Protein AF-D7CHG5-F1 (afdb_monomer)

Foldseek 3Di:
DDFPPADPLNLQVQLCVWPFFQFKWWFDCVLQVNDDPQDATEIEREGEDDTPQVSVQVSLCVQQVHGWDWQAACSQHDPQGIWTWHQGVNGTYTYTYHYVVLLVVLVVCQLQLHWDFADGPVALLGFISLLSLQRLCSIGTSTGPPCVSVVSNVVSVFGHPSVLCNLQVVLLVLLVVLVVVLVVCVVVVNPPSVVSSVLNNVVSVVSNVCSPVSHDDNGPPDDDDDDDPDPPDPDPDDDDDDDDDDPPDPPPVVVVVVPDPDDDDDDDDDDDDDDDDDDD

Nearest PDB structures (foldseek):
  2o1p-assembly1_A  TM=6.356E-01  e=1.575E-03  Saccharomyces cerevisiae
  1fa0-assembly2_B  TM=6.762E-01  e=1.986E-03  Saccharomyces cerevisiae
  1fa0-assembly1_A  TM=6.659E-01  e=3.157E-03  Saccharomyces cerevisiae
  2q66-assembly1_A  TM=6.568E-01  e=3.981E-03  Saccharomyces cerevisiae
  2hhp-assembly1_A  TM=6.547E-01  e=1.006E-02  Saccharomyces cerevisiae

Secondary structure (DSSP, 8-state):
----S--HHHHHHHHTTSTTEEEEEE-HHHHHT---TT--EEEEEEE-SS--HHHHHHHHHHHHTS----B-TTTT-TTT--EEEEEETTEEEEEEEEEHHHHHHHHHHHHTT---EEEETTEEEEEETTHHHHHHHH-EEEE-TTSHHHHHHHHTTSPPHHHHHHHHHHHHHHHHHHHHHHHHHHTTT-HHHHHHHHHHHHHHHHHHHHHHTT-----SSPPSPPSPSS---------------S--SSSSGGGTTTS---------------------

Radius of gyration: 24.25 Å; Cα contacts (8 Å, |Δi|>4): 383; chains: 1; bounding box: 89×36×70 Å

Sequence (280 aa):
MAIGIIGIEDMAARLVQVPGVVGVMLGGSRARGEHAPDSDWDLGVYYRGPLDVERVRGLAAEVVGGPVEVAGPGGWGPWVNGGAWLDVDGQAVDWILRDVDRVRTVWEDCRAGRYEVGTQIGHPLGFWSPCYVGEVSLGRVLADPGGELGELRREVERYPEPLREALTAGAVWEAGFLVANAAKSARRGDVLHVSLCLSRVVGLLVQALFAHHRRWCLNEKGPPPPPPLVPQREGRVGGGGGDAGHVCRVRRAGRVAAGGVGRWGGGVGGPGGRGGGAGG

InterPro domains:
  IPR002934 Polymerase, nucleotidyl transferase domain [PF01909] (19-52)
  IPR025117 Domain of unknown function DUF4037 [PF13228] (135-217)
  IPR043519 Nucleotidyltransferase superfamily [G3DSA:3.30.460.10] (7-70)
  IPR043519 Nucleotidyltransferase superfamily [SSF81301] (9-64)

Organism: Streptomyces bingchenggensis (strain BCW-1) (NCBI:txid749414)

pLDDT: mean 81.33, std 25.14, range [27.3, 98.75]

Solvent-accessible surface area (backbone atoms only — not comparable to full-atom values): 16438 Å² total; per-residue (Å²): 141,81,73,75,98,63,46,76,59,51,51,26,57,54,50,48,72,35,60,28,37,54,24,25,26,34,24,63,40,61,41,66,75,68,52,57,97,85,53,59,43,36,31,38,42,28,27,53,82,74,63,47,51,68,58,51,30,52,50,48,16,63,67,54,71,44,95,58,74,59,37,47,87,52,64,52,37,92,72,64,16,16,30,33,79,40,59,48,96,88,38,53,36,36,40,33,43,36,54,49,67,58,35,53,51,46,42,56,32,28,60,69,29,43,78,52,73,41,85,41,83,97,32,97,85,36,42,50,48,62,18,57,46,28,48,48,45,54,28,37,82,63,28,46,91,75,45,56,62,64,51,52,28,61,68,48,65,62,63,41,65,44,29,25,51,38,42,40,56,51,26,58,55,53,34,54,52,30,53,55,50,22,59,58,30,53,78,71,67,37,60,65,62,25,49,55,28,51,55,46,32,50,53,35,49,52,50,17,52,29,28,71,71,60,40,74,61,68,65,88,78,69,72,80,79,73,80,70,98,56,86,82,72,93,64,82,93,70,92,80,84,88,80,93,83,83,93,79,77,82,74,66,68,71,60,63,76,72,70,72,91,74,88,84,85,85,84,89,80,79,90,84,79,93,77,84,90,83,91,134

Structure (mmCIF, N/CA/C/O backbone):
data_AF-D7CHG5-F1
#
_entry.id   AF-D7CHG5-F1
#
loop_
_atom_site.group_PDB
_atom_site.id
_atom_site.type_symbol
_atom_site.label_atom_id
_atom_site.label_alt_id
_atom_site.label_comp_id
_atom_site.label_asym_id
_atom_site.label_entity_id
_atom_site.label_seq_id
_atom_site.pdbx_PDB_ins_code
_atom_site.Cartn_x
_atom_site.Cartn_y
_atom_site.Cartn_z
_atom_site.occupancy
_atom_site.B_iso_or_equiv
_atom_site.auth_seq_id
_atom_site.auth_comp_id
_atom_site.auth_asym_id
_atom_site.auth_atom_id
_atom_site.pdbx_PDB_model_num
ATOM 1 N N . MET A 1 1 ? 9.237 0.881 25.617 1.00 43.50 1 MET A N 1
ATOM 2 C CA . MET A 1 1 ? 9.048 2.154 26.347 1.00 43.50 1 MET A CA 1
ATOM 3 C C . MET A 1 1 ? 8.854 3.230 25.293 1.00 43.50 1 MET A C 1
ATOM 5 O O . MET A 1 1 ? 9.679 3.264 24.397 1.00 43.50 1 MET A O 1
ATOM 9 N N . ALA A 1 2 ? 7.819 4.057 25.277 1.00 38.34 2 ALA A N 1
ATOM 10 C CA . ALA A 1 2 ? 6.594 4.131 26.065 1.00 38.34 2 ALA A CA 1
ATOM 11 C C . ALA A 1 2 ? 5.515 4.638 25.090 1.00 38.34 2 ALA A C 1
ATOM 13 O O . ALA A 1 2 ? 5.739 5.652 24.442 1.00 38.34 2 ALA A O 1
ATOM 14 N N . ILE A 1 3 ? 4.414 3.898 24.938 1.00 44.06 3 ILE A N 1
ATOM 15 C CA . ILE A 1 3 ? 3.226 4.380 24.225 1.00 44.06 3 ILE A CA 1
ATOM 16 C C . ILE A 1 3 ? 2.348 5.003 25.309 1.00 44.06 3 ILE A C 1
ATOM 18 O O . ILE A 1 3 ? 2.018 4.314 26.281 1.00 44.06 3 ILE A O 1
ATOM 22 N N . GLY A 1 4 ? 2.061 6.298 25.217 1.00 43.31 4 GLY A N 1
ATOM 23 C CA . GLY A 1 4 ? 1.099 6.939 26.097 1.00 43.31 4 GLY A CA 1
ATOM 24 C C . GLY A 1 4 ? -0.296 6.391 25.802 1.00 43.31 4 GLY A C 1
ATOM 25 O O . GLY A 1 4 ? -0.725 6.327 24.662 1.00 43.31 4 GLY A O 1
ATOM 26 N N . ILE A 1 5 ? -0.954 5.909 26.857 1.00 54.66 5 ILE A N 1
ATOM 27 C CA . ILE A 1 5 ? -2.391 5.629 27.047 1.00 54.66 5 ILE A CA 1
ATOM 28 C C . ILE A 1 5 ? -3.107 4.672 26.051 1.00 54.66 5 ILE A C 1
ATOM 30 O O . ILE A 1 5 ? -3.931 3.891 26.523 1.00 54.66 5 ILE A O 1
ATOM 34 N N . ILE A 1 6 ? -2.798 4.613 24.749 1.00 66.56 6 ILE A N 1
ATOM 35 C CA . ILE A 1 6 ? -3.424 3.709 23.760 1.00 66.56 6 ILE A CA 1
ATOM 36 C C . ILE A 1 6 ? -2.348 3.076 22.857 1.00 66.56 6 ILE A C 1
ATOM 38 O O . ILE A 1 6 ? -1.796 3.706 21.959 1.00 66.56 6 ILE A O 1
ATOM 42 N N . GLY A 1 7 ? -2.054 1.795 23.099 1.00 85.75 7 GLY A N 1
ATOM 43 C CA . GLY A 1 7 ? -1.145 0.981 22.281 1.00 85.75 7 GLY A CA 1
ATOM 44 C C . GLY A 1 7 ? -1.676 0.708 20.871 1.00 85.75 7 GLY A C 1
ATOM 45 O O . GLY A 1 7 ? -2.879 0.781 20.626 1.00 85.75 7 GLY A O 1
ATOM 46 N N . ILE A 1 8 ? -0.799 0.304 19.946 1.00 92.12 8 ILE A N 1
ATOM 47 C CA . ILE A 1 8 ? -1.211 -0.050 18.577 1.00 92.12 8 ILE A CA 1
ATOM 48 C C . ILE A 1 8 ? -2.177 -1.244 18.557 1.00 92.12 8 ILE A C 1
ATOM 50 O O . ILE A 1 8 ? -3.085 -1.318 17.730 1.00 92.12 8 ILE A O 1
ATOM 54 N N . GLU A 1 9 ? -2.014 -2.157 19.514 1.00 93.38 9 GLU A N 1
ATOM 55 C CA . GLU A 1 9 ? -2.918 -3.275 19.755 1.00 93.38 9 GLU A CA 1
ATOM 56 C C . GLU A 1 9 ? -4.297 -2.812 20.253 1.00 93.38 9 GLU A C 1
ATOM 58 O O . GLU A 1 9 ? -5.308 -3.375 19.836 1.00 93.38 9 GLU A O 1
ATOM 63 N N . ASP A 1 10 ? -4.361 -1.768 21.088 1.00 94.38 10 ASP A N 1
ATOM 64 C CA . ASP A 1 10 ? -5.632 -1.193 21.556 1.00 94.38 10 ASP A CA 1
ATOM 65 C C . ASP A 1 10 ? -6.368 -0.474 20.418 1.00 94.38 10 ASP A C 1
ATOM 67 O O . ASP A 1 10 ? -7.562 -0.702 20.208 1.00 94.38 10 ASP A O 1
ATOM 71 N N . MET A 1 11 ? -5.645 0.303 19.600 1.00 95.75 11 MET A N 1
ATOM 72 C CA . MET A 1 11 ? -6.213 0.909 18.391 1.00 95.75 11 MET A CA 1
ATOM 73 C C . MET A 1 11 ? -6.808 -0.155 17.469 1.00 95.75 11 MET A C 1
ATOM 75 O O . MET A 1 11 ? -7.951 -0.024 17.034 1.00 95.75 11 MET A O 1
ATOM 79 N N . ALA A 1 12 ? -6.065 -1.234 17.204 1.00 97.56 12 ALA A N 1
ATOM 80 C CA . ALA A 1 12 ? -6.543 -2.338 16.380 1.00 97.56 12 ALA A CA 1
ATOM 81 C C . ALA A 1 12 ? -7.800 -3.000 16.971 1.00 97.56 12 ALA A C 1
ATOM 83 O O . ALA A 1 12 ? -8.761 -3.242 16.240 1.00 97.56 12 ALA A O 1
ATOM 84 N N . ALA A 1 13 ? -7.826 -3.242 18.287 1.00 97.38 13 ALA A N 1
ATOM 85 C CA . ALA A 1 13 ? -8.969 -3.835 18.979 1.00 97.38 13 ALA A CA 1
ATOM 86 C C . ALA A 1 13 ? -10.233 -2.960 18.906 1.00 97.38 13 ALA A C 1
ATOM 88 O O . ALA A 1 13 ? -11.340 -3.490 18.786 1.00 97.38 13 ALA A O 1
ATOM 89 N N . ARG A 1 14 ? -10.080 -1.632 18.939 1.00 97.69 14 ARG A N 1
ATOM 90 C CA . ARG A 1 14 ? -11.187 -0.670 18.809 1.00 97.69 14 ARG A CA 1
ATOM 91 C C . ARG A 1 14 ? -11.640 -0.498 17.362 1.00 97.69 14 ARG A C 1
ATOM 93 O O . ARG A 1 14 ? -12.842 -0.448 17.110 1.00 97.69 14 ARG A O 1
ATOM 100 N N . LEU A 1 15 ? -10.707 -0.469 16.411 1.00 98.19 15 LEU A N 1
ATOM 101 C CA . LEU A 1 15 ? -11.001 -0.361 14.978 1.00 98.19 15 LEU A CA 1
ATOM 102 C C . LEU A 1 15 ? -11.877 -1.514 14.483 1.00 98.19 15 LEU A C 1
ATOM 104 O O . LEU A 1 15 ? -12.825 -1.274 13.744 1.00 98.19 15 LEU A O 1
ATOM 108 N N . VAL A 1 16 ? -11.635 -2.750 14.931 1.00 98.12 16 VAL A N 1
ATOM 109 C CA . VAL A 1 16 ? -12.477 -3.898 14.538 1.00 98.12 16 VAL A CA 1
ATOM 110 C C . VAL A 1 16 ? -13.892 -3.871 15.135 1.00 98.12 16 VAL A C 1
ATOM 112 O O . VAL A 1 16 ? -14.724 -4.682 14.747 1.00 98.12 16 VAL A O 1
ATOM 115 N N . GLN A 1 17 ? -14.197 -2.941 16.051 1.00 97.69 17 GLN A N 1
ATOM 116 C CA . GLN A 1 17 ? -15.570 -2.689 16.518 1.00 97.69 17 GLN A CA 1
ATOM 117 C C . GLN A 1 17 ? -16.339 -1.728 15.598 1.00 97.69 17 GLN A C 1
ATOM 119 O O . GLN A 1 17 ? -17.527 -1.479 15.819 1.00 97.69 17 GLN A O 1
ATOM 124 N N . VAL A 1 18 ? -15.679 -1.135 14.599 1.00 98.12 18 VAL A N 1
ATOM 125 C CA . VAL A 1 18 ? -16.322 -0.250 13.627 1.00 98.12 18 VAL A CA 1
ATOM 126 C C . VAL A 1 18 ? -17.043 -1.090 12.565 1.00 98.12 18 VAL A C 1
ATOM 128 O O . VAL A 1 18 ? -16.411 -1.947 11.943 1.00 98.12 18 VAL A O 1
ATOM 131 N N . PRO A 1 19 ? -18.345 -0.852 12.306 1.00 97.25 19 PRO A N 1
ATOM 132 C CA . PRO A 1 19 ? -19.072 -1.564 11.261 1.00 97.25 19 PRO A CA 1
ATOM 133 C C . PRO A 1 19 ? -18.375 -1.477 9.897 1.00 97.25 19 PRO A C 1
ATOM 135 O O . PRO A 1 19 ? -18.001 -0.398 9.433 1.00 97.25 19 PRO A O 1
ATOM 138 N N . GLY A 1 20 ? -18.206 -2.639 9.266 1.00 96.94 20 GLY A N 1
ATOM 139 C CA . GLY A 1 20 ? -17.523 -2.795 7.982 1.00 96.94 20 GLY A CA 1
ATOM 140 C C . GLY A 1 20 ? -16.045 -3.174 8.097 1.00 96.94 20 GLY A C 1
ATOM 141 O O . GLY A 1 20 ? -15.517 -3.756 7.153 1.00 96.94 20 GLY A O 1
ATOM 142 N N . VAL A 1 21 ? -15.379 -2.928 9.233 1.00 98.44 21 VAL A N 1
ATOM 143 C CA . VAL A 1 21 ? -13.989 -3.368 9.453 1.00 98.44 21 VAL A CA 1
ATOM 144 C C . VAL A 1 21 ? -13.964 -4.871 9.731 1.00 98.44 21 VAL A C 1
ATOM 146 O O . VAL A 1 21 ? -14.630 -5.355 10.641 1.00 98.44 21 VAL A O 1
ATOM 149 N N . VAL A 1 22 ? -13.181 -5.614 8.949 1.00 97.81 22 VAL A N 1
ATOM 150 C CA . VAL A 1 22 ? -13.018 -7.071 9.097 1.00 97.81 22 VAL A CA 1
ATOM 151 C C . VAL A 1 22 ? -11.783 -7.435 9.914 1.00 97.81 22 VAL A C 1
ATOM 153 O O . VAL A 1 22 ? -11.748 -8.482 10.553 1.00 97.81 22 VAL A O 1
ATOM 156 N N . GLY A 1 23 ? -10.771 -6.567 9.916 1.00 98.31 23 GLY A N 1
ATOM 157 C CA . GLY A 1 23 ? -9.533 -6.791 10.644 1.00 98.31 23 GLY A CA 1
ATOM 158 C C . GLY A 1 23 ? -8.524 -5.666 10.448 1.00 98.31 23 GLY A C 1
ATOM 159 O O . GLY A 1 23 ? -8.692 -4.778 9.610 1.00 98.31 23 GLY A O 1
ATOM 160 N N . VAL A 1 24 ? -7.452 -5.713 11.231 1.00 98.69 24 VAL A N 1
ATOM 161 C CA . VAL A 1 24 ? -6.370 -4.731 11.212 1.00 98.69 24 VAL A CA 1
ATOM 162 C C . VAL A 1 24 ? -5.028 -5.450 11.171 1.00 98.69 24 VAL A C 1
ATOM 164 O O . VAL A 1 24 ? -4.773 -6.367 11.959 1.00 98.69 24 VAL A O 1
ATOM 167 N N . MET A 1 25 ? -4.146 -5.011 10.273 1.00 98.06 25 MET A N 1
ATOM 168 C CA . MET A 1 25 ? -2.754 -5.464 10.224 1.00 98.06 25 MET A CA 1
ATOM 169 C C . MET A 1 25 ? -1.793 -4.309 10.461 1.00 98.06 25 MET A C 1
ATOM 171 O O . MET A 1 25 ? -1.978 -3.220 9.929 1.00 98.06 25 MET A O 1
ATOM 175 N N . LEU A 1 26 ? -0.708 -4.592 11.172 1.00 97.12 26 LEU A N 1
ATOM 176 C CA . LEU A 1 26 ? 0.498 -3.782 11.123 1.00 97.12 26 LEU A CA 1
ATOM 177 C C . LEU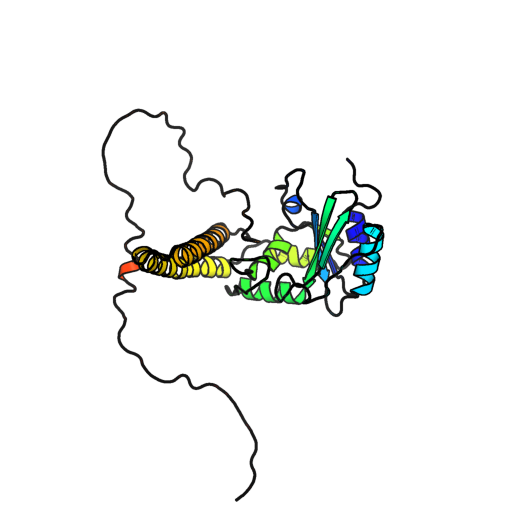 A 1 26 ? 1.191 -4.030 9.781 1.00 97.12 26 LEU A C 1
ATOM 179 O O . LEU A 1 26 ? 1.474 -5.180 9.432 1.00 97.12 26 LEU A O 1
ATOM 183 N N . GLY A 1 27 ? 1.473 -2.956 9.059 1.00 93.25 27 GLY A N 1
ATOM 184 C CA . GLY A 1 27 ? 2.241 -2.936 7.825 1.00 93.25 27 GLY A CA 1
ATOM 185 C C . GLY A 1 27 ? 3.604 -2.266 8.002 1.00 93.25 27 GLY A C 1
ATOM 186 O O . GLY A 1 27 ? 4.175 -2.209 9.096 1.00 93.25 27 GLY A O 1
ATOM 187 N N . GLY A 1 28 ? 4.139 -1.772 6.888 1.00 87.88 28 GLY A N 1
ATOM 188 C CA . GLY A 1 28 ? 5.328 -0.928 6.916 1.00 87.88 28 GLY A CA 1
ATOM 189 C C . GLY A 1 28 ? 6.618 -1.627 7.331 1.00 87.88 28 GLY A C 1
ATOM 190 O O . GLY A 1 28 ? 6.741 -2.856 7.348 1.00 87.88 28 GLY A O 1
ATOM 191 N N . SER A 1 29 ? 7.620 -0.810 7.643 1.00 86.56 29 SER A N 1
ATOM 192 C CA . SER A 1 29 ? 8.932 -1.272 8.105 1.00 86.56 29 SER A CA 1
ATOM 193 C C . SER A 1 29 ? 8.842 -1.980 9.462 1.00 86.56 29 SER A C 1
ATOM 195 O O . SER A 1 29 ? 9.585 -2.930 9.716 1.00 86.56 29 SER A O 1
ATOM 197 N N . ARG A 1 30 ? 7.887 -1.586 10.315 1.00 89.00 30 ARG A N 1
ATOM 198 C CA . ARG A 1 30 ? 7.674 -2.176 11.644 1.00 89.00 30 ARG A CA 1
ATOM 199 C C . ARG A 1 30 ? 7.167 -3.614 11.576 1.00 89.00 30 ARG A C 1
ATOM 201 O O . ARG A 1 30 ? 7.681 -4.447 12.319 1.00 89.00 30 ARG A O 1
ATOM 208 N N . ALA A 1 31 ? 6.264 -3.945 10.648 1.00 88.25 31 ALA A N 1
ATOM 209 C CA . ALA A 1 31 ? 5.847 -5.334 10.424 1.00 88.25 31 ALA A CA 1
ATOM 210 C C . ALA A 1 31 ? 7.001 -6.236 9.958 1.00 88.25 31 ALA A C 1
ATOM 212 O O . ALA A 1 31 ? 7.047 -7.415 10.304 1.00 88.25 31 ALA A O 1
ATOM 213 N N . ARG A 1 32 ? 7.949 -5.670 9.200 1.00 85.94 32 ARG A N 1
ATOM 214 C CA . ARG A 1 32 ? 9.096 -6.391 8.625 1.00 85.94 32 ARG A CA 1
ATOM 215 C C . ARG A 1 32 ? 10.335 -6.424 9.522 1.00 85.94 32 ARG A C 1
ATOM 217 O O . ARG A 1 32 ? 11.294 -7.110 9.192 1.00 85.94 32 ARG A O 1
ATOM 224 N N . GLY A 1 33 ? 10.339 -5.686 10.634 1.00 84.19 33 GLY A N 1
ATOM 225 C CA . GLY A 1 33 ? 11.527 -5.527 11.481 1.00 84.19 33 GLY A CA 1
ATOM 226 C C . GLY A 1 33 ? 12.632 -4.662 10.854 1.00 84.19 33 GLY A C 1
ATOM 227 O O . GLY A 1 33 ? 13.773 -4.727 11.291 1.00 84.19 33 GLY A O 1
ATOM 228 N N . GLU A 1 34 ? 12.298 -3.845 9.853 1.00 82.38 34 GLU A N 1
ATOM 229 C CA . GLU A 1 34 ? 13.222 -2.990 9.084 1.00 82.38 34 GLU A CA 1
ATOM 230 C C . GLU A 1 34 ? 13.100 -1.503 9.476 1.00 82.38 34 GLU A C 1
ATOM 232 O O . GLU A 1 34 ? 13.471 -0.617 8.710 1.00 82.38 34 GLU A O 1
ATOM 237 N N . HIS A 1 35 ? 12.496 -1.208 10.628 1.00 80.88 35 HIS A N 1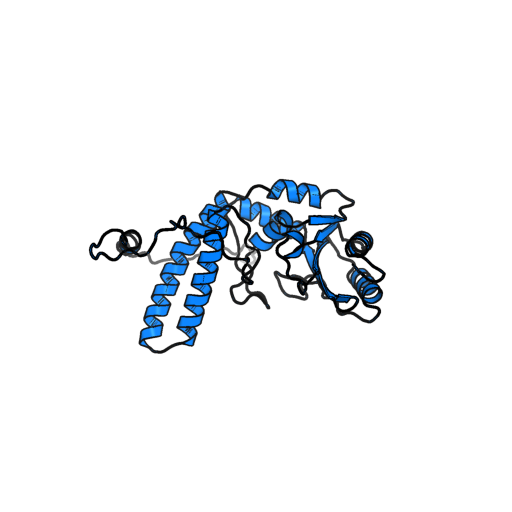
ATOM 238 C CA . HIS A 1 35 ? 12.177 0.157 11.039 1.00 80.88 35 HIS A CA 1
ATOM 239 C C . HIS A 1 35 ? 13.376 0.880 11.659 1.00 80.88 35 HIS A C 1
ATOM 241 O O . HIS A 1 35 ? 14.151 0.302 12.422 1.00 80.88 35 HIS A O 1
ATOM 247 N N . ALA A 1 36 ? 13.485 2.170 11.358 1.00 81.69 36 ALA A N 1
ATOM 248 C CA . ALA A 1 36 ? 14.318 3.111 12.091 1.00 81.69 36 ALA A CA 1
ATOM 249 C C . ALA A 1 36 ? 13.544 3.658 13.312 1.00 81.69 36 ALA A C 1
ATOM 251 O O . ALA A 1 36 ? 12.319 3.503 13.379 1.00 81.69 36 ALA A O 1
ATOM 252 N N . PRO A 1 37 ? 14.221 4.281 14.297 1.00 80.62 37 PRO A N 1
ATOM 253 C CA . PRO A 1 37 ? 13.556 4.826 15.483 1.00 80.62 37 PRO A CA 1
ATOM 254 C C . PRO A 1 37 ? 12.421 5.811 15.169 1.00 80.62 37 PRO A C 1
ATOM 256 O O . PRO A 1 37 ? 11.426 5.828 15.884 1.00 80.62 37 PRO A O 1
ATOM 259 N N . ASP A 1 38 ? 12.560 6.572 14.086 1.00 81.81 38 ASP A N 1
ATOM 260 C CA . ASP A 1 38 ? 11.632 7.590 13.588 1.00 81.81 38 ASP A CA 1
ATOM 261 C C . ASP A 1 38 ? 10.612 7.056 12.571 1.00 81.81 38 ASP A C 1
ATOM 263 O O . ASP A 1 38 ? 9.838 7.829 12.022 1.00 81.81 38 ASP A O 1
ATOM 267 N N . SER A 1 39 ? 10.587 5.746 12.301 1.00 84.06 39 SER A N 1
ATOM 268 C CA . SER A 1 39 ? 9.619 5.177 11.360 1.00 84.06 39 SER A CA 1
ATOM 269 C C . SER A 1 39 ? 8.186 5.269 11.872 1.00 84.06 39 SER A C 1
ATOM 271 O O . SER A 1 39 ? 7.902 4.937 13.030 1.00 84.06 39 SER A O 1
ATOM 273 N N . ASP A 1 40 ? 7.288 5.597 10.954 1.00 88.25 40 ASP A N 1
ATOM 274 C CA . ASP A 1 40 ? 5.845 5.642 11.167 1.00 88.25 40 ASP A CA 1
ATOM 275 C C . ASP A 1 40 ? 5.277 4.260 11.542 1.00 88.25 40 ASP A C 1
ATOM 277 O O . ASP A 1 40 ? 5.926 3.210 11.401 1.00 88.25 40 ASP A O 1
ATOM 281 N N . TRP A 1 41 ? 4.050 4.258 12.058 1.00 93.19 41 TRP A N 1
ATOM 282 C CA . TRP A 1 41 ? 3.262 3.046 12.271 1.00 93.19 41 TRP A CA 1
ATOM 283 C C . TRP A 1 41 ? 2.173 2.924 11.212 1.00 93.19 41 TRP A C 1
ATOM 285 O O . TRP A 1 41 ? 1.173 3.625 11.279 1.00 93.19 41 TRP A O 1
ATOM 295 N N . ASP A 1 42 ? 2.324 1.988 10.279 1.00 94.56 42 ASP A N 1
ATOM 296 C CA . ASP A 1 42 ? 1.320 1.735 9.243 1.00 94.56 42 ASP A CA 1
ATOM 297 C C . ASP A 1 42 ? 0.286 0.694 9.696 1.00 94.56 42 ASP A C 1
ATOM 299 O O . ASP A 1 42 ? 0.626 -0.467 9.939 1.00 94.56 42 ASP A O 1
ATOM 303 N N . LEU A 1 43 ? -0.987 1.071 9.780 1.00 97.81 43 LEU A N 1
ATOM 304 C CA . LEU A 1 43 ? -2.109 0.189 10.093 1.00 97.81 43 LEU A CA 1
ATOM 305 C C . LEU A 1 43 ? -2.985 0.036 8.858 1.00 97.81 43 LEU A C 1
ATOM 307 O O . LEU A 1 43 ? -3.723 0.942 8.477 1.00 97.81 43 LEU A O 1
ATOM 311 N N . GLY A 1 44 ? -2.957 -1.151 8.261 1.00 97.94 44 GLY A N 1
ATOM 312 C CA . GLY A 1 44 ? -3.947 -1.540 7.269 1.00 97.94 44 GLY A CA 1
ATOM 313 C C . GLY A 1 44 ? -5.278 -1.820 7.960 1.00 97.94 44 GLY A C 1
ATOM 314 O O . GLY A 1 44 ? -5.384 -2.796 8.702 1.00 97.94 44 GLY A O 1
ATOM 315 N N . VAL A 1 45 ? -6.282 -0.982 7.709 1.00 98.50 45 VAL A N 1
ATOM 316 C CA . VAL A 1 45 ? -7.665 -1.161 8.162 1.00 98.50 45 VAL A CA 1
ATOM 317 C C . VAL A 1 45 ? -8.431 -1.856 7.044 1.00 98.50 45 VAL A C 1
ATOM 319 O O . VAL A 1 45 ? -8.824 -1.237 6.050 1.00 98.50 45 VAL A O 1
ATOM 322 N N . TYR A 1 46 ? -8.596 -3.168 7.185 1.00 98.50 46 TYR A N 1
ATOM 323 C CA . TYR A 1 46 ? -9.246 -3.999 6.183 1.00 98.50 46 TYR A CA 1
ATOM 324 C C . TYR A 1 46 ? -10.750 -3.972 6.404 1.00 98.50 46 TYR A C 1
ATOM 326 O O . TYR A 1 46 ? -11.222 -4.230 7.511 1.00 98.50 46 TYR A O 1
ATOM 334 N N . TYR A 1 47 ? -11.506 -3.676 5.354 1.00 98.25 47 TYR A N 1
ATOM 335 C CA . TYR A 1 47 ? -12.957 -3.558 5.410 1.00 98.25 47 TYR A CA 1
ATOM 336 C C . TYR A 1 47 ? -13.626 -4.300 4.253 1.00 98.25 47 TYR A C 1
ATOM 338 O O . TYR A 1 47 ? -13.008 -4.561 3.218 1.00 98.25 47 TYR A O 1
ATOM 346 N N . ARG A 1 48 ? -14.905 -4.629 4.438 1.00 96.25 48 ARG A N 1
ATOM 347 C CA . ARG A 1 48 ? -15.785 -5.174 3.402 1.00 96.25 48 ARG A CA 1
ATOM 348 C C . ARG A 1 48 ? -17.153 -4.512 3.480 1.00 96.25 48 ARG A C 1
ATOM 350 O O . ARG A 1 48 ? -17.723 -4.370 4.559 1.00 96.25 48 ARG A O 1
ATOM 357 N N . GLY A 1 49 ? -17.713 -4.198 2.314 1.00 90.94 49 GLY A N 1
ATOM 358 C CA . GLY A 1 49 ? -19.009 -3.537 2.219 1.00 90.94 49 GLY A CA 1
ATOM 359 C C . GLY A 1 49 ? -18.932 -2.078 2.687 1.00 90.94 49 GLY A C 1
ATOM 360 O O . GLY A 1 49 ? -17.868 -1.461 2.588 1.00 90.94 49 GLY A O 1
ATOM 361 N N . PRO A 1 50 ? -20.046 -1.487 3.154 1.00 94.06 50 PRO A N 1
ATOM 362 C CA . PRO A 1 50 ? -20.034 -0.106 3.615 1.00 94.06 50 PRO A CA 1
ATOM 363 C C . PRO A 1 50 ? -19.205 0.030 4.899 1.00 94.06 50 PRO A C 1
ATOM 365 O O . PRO A 1 50 ? -19.473 -0.641 5.894 1.00 94.06 50 PRO A O 1
ATOM 368 N N . LEU A 1 51 ? -18.218 0.926 4.871 1.00 97.00 51 LEU A N 1
ATOM 369 C CA . LEU A 1 51 ? -17.427 1.317 6.036 1.00 97.00 51 LEU A CA 1
ATOM 370 C C . LEU A 1 51 ? -18.090 2.502 6.746 1.00 97.00 51 LEU A C 1
ATOM 372 O O . LEU A 1 51 ? -18.386 3.516 6.111 1.00 97.00 51 LEU A O 1
ATOM 376 N N . ASP A 1 52 ? -18.265 2.407 8.064 1.00 97.56 52 ASP A N 1
ATOM 377 C CA . ASP A 1 52 ? -18.711 3.528 8.899 1.00 97.56 52 ASP A CA 1
ATOM 378 C C . ASP A 1 52 ? -17.558 4.526 9.135 1.00 97.56 52 ASP A C 1
ATOM 380 O O . ASP A 1 52 ? -16.862 4.502 10.152 1.00 97.56 52 ASP A O 1
ATOM 384 N N . VAL A 1 53 ? -17.325 5.393 8.142 1.00 97.25 53 VAL A N 1
ATOM 385 C CA . VAL A 1 53 ? -16.229 6.381 8.140 1.00 97.25 53 VAL A CA 1
ATOM 386 C C . VAL A 1 53 ? -16.358 7.385 9.286 1.00 97.25 53 VAL A C 1
ATOM 388 O O . VAL A 1 53 ? -15.344 7.810 9.835 1.00 97.25 53 VAL A O 1
ATOM 391 N N . GLU A 1 54 ? -17.578 7.741 9.692 1.00 97.44 54 GLU A N 1
ATOM 392 C CA . GLU A 1 54 ? -17.787 8.671 10.805 1.00 97.44 54 GLU A CA 1
ATOM 393 C C . GLU A 1 54 ? -17.365 8.053 12.136 1.00 97.44 54 GLU A C 1
ATOM 395 O O . GLU A 1 54 ? -16.742 8.722 12.961 1.00 97.44 54 GLU A O 1
ATOM 400 N N . ARG A 1 55 ? -17.595 6.752 12.329 1.00 97.75 55 ARG A N 1
ATOM 401 C CA . ARG A 1 55 ? -17.089 6.055 13.513 1.00 97.75 55 ARG A CA 1
ATOM 402 C C . ARG A 1 55 ? -15.569 5.869 13.483 1.00 97.75 55 ARG A C 1
ATOM 404 O O . ARG A 1 55 ? -14.943 5.986 14.535 1.00 97.75 55 ARG A O 1
ATOM 411 N N . VAL A 1 56 ? -14.959 5.666 12.307 1.00 97.94 56 VAL A N 1
ATOM 412 C CA . VAL A 1 56 ? -13.487 5.731 12.159 1.00 97.94 56 VAL A CA 1
ATOM 413 C C . VAL A 1 56 ? -12.971 7.120 12.546 1.00 97.94 56 VAL A C 1
ATOM 415 O O . VAL A 1 56 ? -12.014 7.221 13.308 1.00 97.94 56 VAL A O 1
ATOM 418 N N . ARG A 1 57 ? -13.620 8.193 12.079 1.00 98.19 57 ARG A N 1
ATOM 419 C CA . ARG A 1 57 ? -13.256 9.580 12.404 1.00 98.19 57 ARG A CA 1
ATOM 420 C C . ARG A 1 57 ? -13.378 9.884 13.892 1.00 98.19 57 ARG A C 1
ATOM 422 O O . ARG A 1 57 ? -12.462 10.474 14.454 1.00 98.19 57 ARG A O 1
ATOM 429 N N . GLY A 1 58 ? -14.466 9.457 14.531 1.00 97.62 58 GLY A N 1
ATOM 430 C CA . GLY A 1 58 ? -14.645 9.593 15.977 1.00 97.62 58 GLY A CA 1
ATOM 431 C C . GLY A 1 58 ? -13.524 8.903 16.754 1.00 97.62 58 GLY A C 1
ATOM 432 O O . GLY A 1 58 ? -12.911 9.516 17.622 1.00 97.62 58 GLY A O 1
ATOM 433 N N . LEU A 1 59 ? -13.180 7.670 16.369 1.00 97.38 59 LEU A N 1
ATOM 434 C CA . LEU A 1 59 ? -12.079 6.933 16.986 1.00 97.38 59 LEU A CA 1
ATOM 435 C C . LEU A 1 59 ? -10.722 7.619 16.766 1.00 97.38 59 LEU A C 1
ATOM 437 O O . LEU A 1 59 ? -9.938 7.726 17.704 1.00 97.38 59 LEU A O 1
ATOM 441 N N . ALA A 1 60 ? -10.445 8.101 15.552 1.00 97.06 60 ALA A N 1
ATOM 442 C CA . ALA A 1 60 ? -9.222 8.844 15.252 1.00 97.06 60 ALA A CA 1
ATOM 443 C C . ALA A 1 60 ? -9.110 10.107 16.117 1.00 97.06 60 ALA A C 1
ATOM 445 O O . ALA A 1 60 ? -8.054 10.379 16.683 1.00 97.06 60 ALA A O 1
ATOM 446 N N . ALA A 1 61 ? -10.216 10.841 16.267 1.00 96.69 61 ALA A N 1
ATOM 447 C CA . ALA A 1 61 ? -10.257 12.050 17.075 1.00 96.69 61 ALA A CA 1
ATOM 448 C C . ALA A 1 61 ? -10.041 11.772 18.570 1.00 96.69 61 ALA A C 1
ATOM 450 O O . ALA A 1 61 ? -9.346 12.528 19.245 1.00 96.69 61 ALA A O 1
ATOM 451 N N . GLU A 1 62 ? -10.590 10.670 19.085 1.00 95.25 62 GLU A N 1
ATOM 452 C CA . GLU A 1 62 ? -10.343 10.214 20.457 1.00 95.25 62 GLU A CA 1
ATOM 453 C C . GLU A 1 62 ? -8.880 9.816 20.679 1.00 95.25 62 GLU A C 1
ATOM 455 O O . GLU A 1 62 ? -8.311 10.148 21.715 1.00 95.25 62 GLU A O 1
ATOM 460 N N . VAL A 1 63 ? -8.275 9.108 19.719 1.00 93.88 63 VAL A N 1
ATOM 461 C CA . VAL A 1 63 ? -6.878 8.649 19.790 1.00 93.88 63 VAL A CA 1
ATOM 462 C C . VAL A 1 63 ? -5.896 9.823 19.753 1.00 93.88 63 VAL A C 1
ATOM 464 O O . VAL A 1 63 ? -4.932 9.826 20.510 1.00 93.88 63 VAL A O 1
ATOM 467 N N . VAL A 1 64 ? -6.146 10.820 18.903 1.00 94.62 64 VAL A N 1
ATOM 468 C CA . VAL A 1 64 ? -5.295 12.017 18.772 1.00 94.62 64 VAL A CA 1
ATOM 469 C C . VAL A 1 64 ? -5.596 13.065 19.856 1.00 94.62 64 VAL A C 1
ATOM 471 O O . VAL A 1 64 ? -4.749 13.893 20.178 1.00 94.62 64 VAL A O 1
ATOM 474 N N . GLY A 1 65 ? -6.798 13.052 20.441 1.00 94.12 65 GLY A N 1
ATOM 475 C CA . GLY A 1 65 ? -7.247 14.064 21.403 1.00 94.12 65 GLY A CA 1
ATOM 476 C C . GLY A 1 65 ? -7.751 15.362 20.756 1.00 94.12 65 GLY A C 1
ATOM 477 O O . GLY A 1 65 ? -7.739 16.417 21.390 1.00 94.12 65 GLY A O 1
ATOM 478 N N . GLY A 1 66 ? -8.199 15.311 19.499 1.00 93.12 66 GLY A N 1
ATOM 479 C CA . GLY A 1 66 ? -8.673 16.477 18.752 1.00 93.12 66 GLY A CA 1
ATOM 480 C C . GLY A 1 66 ? -9.249 16.123 17.377 1.00 93.12 66 GLY A C 1
ATOM 481 O O . GLY A 1 66 ? -9.243 14.959 16.995 1.00 93.12 66 GLY A O 1
ATOM 482 N N . PRO A 1 67 ? -9.779 17.097 16.616 1.00 93.44 67 PRO A N 1
ATOM 483 C CA . PRO A 1 67 ? -10.334 16.841 15.287 1.00 93.44 67 PRO A CA 1
ATOM 484 C C . PRO A 1 67 ? -9.294 16.260 14.321 1.00 93.44 67 PRO A C 1
ATOM 486 O O . PRO A 1 67 ? -8.186 16.781 14.215 1.00 93.44 67 PRO A O 1
ATOM 489 N N . VAL A 1 68 ? -9.683 15.220 13.578 1.00 95.12 68 VAL A N 1
ATOM 490 C CA . VAL A 1 68 ? -8.840 14.548 12.580 1.00 95.12 68 VAL A CA 1
ATOM 491 C C . VAL A 1 68 ? -9.579 14.440 11.250 1.00 95.12 68 VAL A C 1
ATOM 493 O O . VAL A 1 68 ? -10.764 14.089 11.193 1.00 95.12 68 VAL A O 1
ATOM 496 N N . GLU A 1 69 ? -8.851 14.692 10.164 1.00 95.19 69 GLU A N 1
ATOM 497 C CA . GLU A 1 69 ? -9.332 14.401 8.821 1.00 95.19 69 GLU A CA 1
ATOM 498 C C . GLU A 1 69 ? -9.152 12.923 8.475 1.00 95.19 69 GLU A C 1
ATOM 500 O O . GLU A 1 69 ? -8.048 12.383 8.484 1.00 95.19 69 GLU A O 1
ATOM 505 N N . VAL A 1 70 ? -10.265 12.280 8.131 1.00 97.56 70 VAL A N 1
ATOM 506 C CA . VAL A 1 70 ? -10.322 10.906 7.641 1.00 97.56 70 VAL A CA 1
ATOM 507 C C . VAL A 1 70 ? -10.915 10.920 6.241 1.00 97.56 70 VAL A C 1
ATOM 509 O O . VAL A 1 70 ? -12.060 11.332 6.031 1.00 97.56 70 VAL A O 1
ATOM 512 N N . ALA A 1 71 ? -10.134 10.457 5.273 1.00 97.25 71 ALA A N 1
ATOM 513 C CA . ALA A 1 71 ? -10.590 10.220 3.918 1.00 97.25 71 ALA A CA 1
ATOM 514 C C . ALA A 1 71 ? -11.291 8.859 3.849 1.00 97.25 71 ALA A C 1
ATOM 516 O O . ALA A 1 71 ? -10.679 7.821 4.100 1.00 97.25 71 ALA A O 1
ATOM 517 N N . GLY A 1 72 ? -12.573 8.856 3.482 1.00 96.25 72 GLY A N 1
ATOM 518 C CA . GLY A 1 72 ? -13.300 7.617 3.204 1.00 96.25 72 GLY A CA 1
ATOM 519 C C . GLY A 1 72 ? -12.772 6.885 1.959 1.00 96.25 72 GLY A C 1
ATOM 520 O O . GLY A 1 72 ? -11.875 7.388 1.274 1.00 96.25 72 GLY A O 1
ATOM 521 N N . PRO A 1 73 ? -13.340 5.711 1.628 1.00 96.38 73 PRO A N 1
ATOM 522 C CA . PRO A 1 73 ? -13.018 4.984 0.401 1.00 96.38 73 PRO A CA 1
ATOM 523 C C . PRO A 1 73 ? -13.028 5.883 -0.849 1.00 96.38 73 PRO A C 1
ATOM 525 O O . PRO A 1 73 ? -13.987 6.609 -1.100 1.00 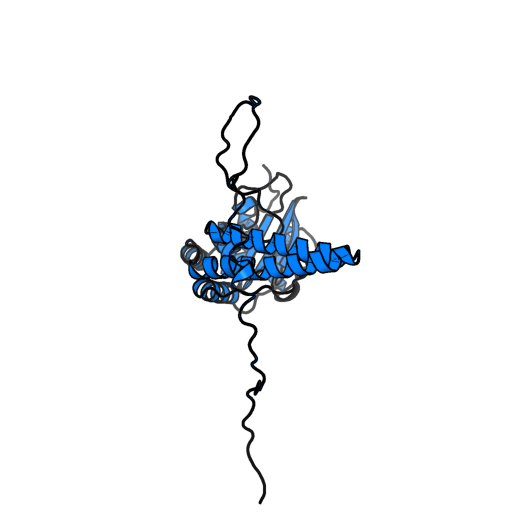96.38 73 PRO A O 1
ATOM 528 N N . GLY A 1 74 ? -11.946 5.845 -1.625 1.00 94.25 74 GLY A N 1
ATOM 529 C CA . GLY A 1 74 ? -11.700 6.660 -2.817 1.00 94.25 74 GLY A CA 1
ATOM 530 C C . GLY A 1 74 ? -11.163 8.074 -2.560 1.00 94.25 74 GLY A C 1
ATOM 531 O O . GLY A 1 74 ? -10.704 8.719 -3.504 1.00 94.25 74 GLY A O 1
ATOM 532 N N . GLY A 1 75 ? -11.164 8.563 -1.315 1.00 94.81 75 GLY A N 1
ATOM 533 C CA . GLY A 1 75 ? -10.746 9.925 -0.966 1.00 94.81 75 GLY A CA 1
ATOM 534 C C . GLY A 1 75 ? -9.261 10.228 -1.210 1.00 94.81 75 GLY A C 1
ATOM 535 O O . GLY A 1 75 ? -8.902 11.383 -1.426 1.00 94.81 75 GLY A O 1
ATOM 536 N N . TRP A 1 76 ? -8.400 9.207 -1.246 1.00 94.94 76 TRP A N 1
ATOM 537 C CA . TRP A 1 76 ? -6.982 9.329 -1.620 1.00 94.94 76 TRP A CA 1
ATOM 538 C C . TRP A 1 76 ? -6.684 8.832 -3.040 1.00 94.94 76 TRP A C 1
ATOM 540 O O . TRP A 1 76 ? -5.526 8.642 -3.414 1.00 94.94 76 TRP A O 1
ATOM 550 N N . GLY A 1 77 ? -7.718 8.639 -3.859 1.00 93.06 77 GLY A N 1
ATOM 551 C CA . GLY A 1 77 ? -7.597 8.152 -5.227 1.00 93.06 77 GLY A CA 1
ATOM 552 C C . GLY A 1 77 ? -7.779 6.636 -5.355 1.00 93.06 77 GLY A C 1
ATOM 553 O O . GLY A 1 77 ? -8.098 5.945 -4.386 1.00 93.06 77 GLY A O 1
ATOM 554 N N . PRO A 1 78 ? -7.605 6.099 -6.573 1.00 91.19 78 PRO A N 1
ATOM 555 C CA . PRO A 1 78 ? -8.082 4.766 -6.913 1.00 91.19 78 PRO A CA 1
ATOM 556 C C . PRO A 1 78 ? -7.273 3.622 -6.298 1.00 91.19 78 PRO A C 1
ATOM 558 O O . PRO A 1 78 ? -7.753 2.497 -6.379 1.00 91.19 78 PRO A O 1
ATOM 561 N N . TRP A 1 79 ? -6.086 3.854 -5.722 1.00 94.12 79 TRP A N 1
ATOM 562 C CA . TRP A 1 79 ? -5.222 2.785 -5.196 1.00 94.12 79 TRP A CA 1
ATOM 563 C C . TRP A 1 79 ? -4.983 2.878 -3.692 1.00 94.12 79 TRP A C 1
ATOM 565 O O . TRP A 1 79 ? -5.371 1.977 -2.952 1.00 94.12 79 TRP A O 1
ATOM 575 N N . VAL A 1 80 ? -4.410 3.982 -3.203 1.00 91.31 80 VAL A N 1
ATOM 576 C CA . VAL A 1 80 ? -4.213 4.157 -1.748 1.00 91.31 80 VAL A CA 1
ATOM 577 C C . VAL A 1 80 ? -5.568 4.184 -1.022 1.00 91.31 80 VAL A C 1
ATOM 579 O O . VAL A 1 80 ? -5.652 3.757 0.127 1.00 91.31 80 VAL A O 1
ATOM 582 N N . ASN A 1 81 ? -6.636 4.539 -1.750 1.00 92.25 81 ASN A N 1
ATOM 583 C CA . ASN A 1 81 ? -8.043 4.445 -1.375 1.00 92.25 81 ASN A CA 1
ATOM 584 C C . ASN A 1 81 ? -8.474 5.531 -0.386 1.00 92.25 81 ASN A C 1
ATOM 586 O O . ASN A 1 81 ? -9.196 6.443 -0.766 1.00 92.25 81 ASN A O 1
ATOM 590 N N . GLY A 1 82 ? -8.003 5.477 0.853 1.00 96.19 82 GLY A N 1
ATOM 591 C CA . GLY A 1 82 ? -8.381 6.416 1.907 1.00 96.19 82 GLY A CA 1
ATOM 592 C C . GLY A 1 82 ? -7.726 6.039 3.227 1.00 96.19 82 GLY A C 1
ATOM 593 O O . GLY A 1 82 ? -6.960 5.073 3.283 1.00 96.19 82 GLY A O 1
ATOM 594 N N . GLY A 1 83 ? -8.039 6.781 4.283 1.00 97.25 83 GLY A N 1
ATOM 595 C CA . GLY A 1 83 ? -7.384 6.612 5.568 1.00 97.25 83 GLY A CA 1
ATOM 596 C C . GLY A 1 83 ? -7.279 7.887 6.389 1.00 97.25 83 GLY A C 1
ATOM 597 O O . GLY A 1 83 ? -8.008 8.853 6.162 1.00 97.25 83 GLY A O 1
ATOM 598 N N . ALA A 1 84 ? -6.358 7.870 7.345 1.00 97.12 84 ALA A N 1
ATOM 599 C CA . ALA A 1 84 ? -6.026 8.999 8.199 1.00 97.12 84 ALA A CA 1
ATOM 600 C C . ALA A 1 84 ? -4.523 9.011 8.499 1.00 97.12 84 ALA A C 1
ATOM 602 O O . ALA A 1 84 ? -3.929 7.954 8.701 1.00 97.12 84 ALA A O 1
ATOM 603 N N . TRP A 1 85 ? -3.934 10.203 8.557 1.00 95.88 85 TRP A N 1
ATOM 604 C CA . TRP A 1 85 ? -2.594 10.416 9.103 1.00 95.88 85 TRP A CA 1
ATOM 605 C C . TRP A 1 85 ? -2.747 11.001 10.497 1.00 95.88 85 TRP A C 1
ATOM 607 O O . TRP A 1 85 ? -3.387 12.042 10.658 1.00 95.88 85 TRP A O 1
ATOM 617 N N . LEU A 1 86 ? -2.216 10.309 11.496 1.00 95.88 86 LEU A N 1
ATOM 618 C CA . LEU A 1 86 ? -2.396 10.643 12.901 1.00 95.88 86 LEU A CA 1
ATOM 619 C C . LEU A 1 86 ? -1.053 10.998 13.528 1.00 95.88 86 LEU A C 1
ATOM 621 O O . LEU A 1 86 ? -0.037 10.370 13.237 1.00 95.88 86 LEU A O 1
ATOM 625 N N . ASP A 1 87 ? -1.079 11.963 14.438 1.00 93.69 87 ASP A N 1
ATOM 626 C CA . ASP A 1 87 ? -0.002 12.199 15.395 1.00 93.69 87 ASP A CA 1
ATOM 627 C C . ASP A 1 87 ? -0.506 11.746 16.767 1.00 93.69 87 ASP A C 1
ATOM 629 O O . ASP A 1 87 ? -1.469 12.304 17.296 1.00 93.69 87 ASP A O 1
ATOM 633 N N . VAL A 1 88 ? 0.094 10.684 17.301 1.00 92.19 88 VAL A N 1
ATOM 634 C CA . VAL A 1 88 ? -0.255 10.111 18.602 1.00 92.19 88 VAL A CA 1
ATOM 635 C C . VAL A 1 88 ? 0.962 10.219 19.503 1.00 92.19 88 VAL A C 1
ATOM 637 O O . VAL A 1 88 ? 1.954 9.523 19.297 1.00 92.19 88 VAL A O 1
ATOM 640 N N . ASP A 1 89 ? 0.898 11.108 20.493 1.00 88.44 89 ASP A N 1
ATOM 641 C CA . ASP A 1 89 ? 1.999 11.391 21.422 1.00 88.44 89 ASP A CA 1
ATOM 642 C C . ASP A 1 89 ? 3.340 11.724 20.729 1.00 88.44 89 ASP A C 1
ATOM 644 O O . ASP A 1 89 ? 4.414 11.340 21.201 1.00 88.44 89 ASP A O 1
ATOM 648 N N . GLY A 1 90 ? 3.303 12.443 19.600 1.00 88.38 90 GLY A N 1
ATOM 649 C CA . GLY A 1 90 ? 4.491 12.809 18.824 1.00 88.38 90 GLY A CA 1
ATOM 650 C C . GLY A 1 90 ? 4.977 11.712 17.875 1.00 88.38 90 GLY A C 1
ATOM 651 O O . GLY A 1 90 ? 6.079 11.819 17.332 1.00 88.38 90 GLY A O 1
ATOM 652 N N . GLN A 1 91 ? 4.195 10.647 17.687 1.00 89.94 91 GLN A N 1
ATOM 653 C CA . GLN A 1 91 ? 4.489 9.553 16.772 1.00 89.94 91 GLN A CA 1
ATOM 654 C C . GLN A 1 91 ? 3.488 9.535 15.614 1.00 89.94 91 GLN A C 1
ATOM 656 O O . GLN A 1 91 ? 2.278 9.470 15.820 1.00 89.94 91 GLN A O 1
ATOM 661 N N . ALA A 1 92 ? 4.008 9.497 14.387 1.00 93.50 92 ALA A N 1
ATOM 662 C CA . ALA A 1 92 ? 3.196 9.318 13.190 1.00 93.50 92 ALA A CA 1
ATOM 663 C C . ALA A 1 92 ? 2.595 7.901 13.124 1.00 93.50 92 ALA A C 1
ATOM 665 O O . ALA A 1 92 ? 3.318 6.898 13.233 1.00 93.50 92 ALA A O 1
ATOM 666 N N . VAL A 1 93 ? 1.274 7.834 12.949 1.00 96.06 93 VAL A N 1
ATOM 667 C CA . VAL A 1 93 ? 0.488 6.607 12.781 1.00 96.06 93 VAL A CA 1
ATOM 668 C C . VAL A 1 93 ? -0.440 6.765 11.576 1.00 96.06 93 VAL A C 1
ATOM 670 O O . VAL A 1 93 ? -1.320 7.622 11.562 1.00 96.06 93 VAL A O 1
ATOM 673 N N . ASP A 1 94 ? -0.288 5.892 10.588 1.00 95.69 94 ASP A N 1
ATOM 674 C CA . ASP A 1 94 ? -1.060 5.900 9.352 1.00 95.69 94 ASP A CA 1
ATOM 675 C C . ASP A 1 94 ? -2.151 4.837 9.417 1.00 95.69 94 ASP A C 1
ATOM 677 O O . ASP A 1 94 ? -1.873 3.645 9.516 1.00 95.69 94 ASP A O 1
ATOM 681 N N . TRP A 1 95 ? -3.414 5.239 9.321 1.00 97.94 95 TRP A N 1
ATOM 682 C CA . TRP A 1 95 ? -4.513 4.312 9.063 1.00 97.94 95 TRP A CA 1
ATOM 683 C C . TRP A 1 95 ? -4.782 4.284 7.575 1.00 97.94 95 TRP A C 1
ATOM 685 O O . TRP A 1 95 ? -5.096 5.308 6.980 1.00 97.94 95 TRP A O 1
ATOM 695 N N . ILE A 1 96 ? -4.689 3.108 6.973 1.00 97.25 96 ILE A N 1
ATOM 696 C CA . ILE A 1 96 ? -4.760 2.938 5.531 1.00 97.25 96 ILE A CA 1
ATOM 697 C C . ILE A 1 96 ? -5.900 1.975 5.204 1.00 97.25 96 ILE A C 1
ATOM 699 O O . ILE A 1 96 ? -5.870 0.804 5.580 1.00 97.25 96 ILE A O 1
ATOM 703 N N . LEU A 1 97 ? -6.909 2.452 4.475 1.00 98.06 97 LEU A N 1
ATOM 704 C CA . LEU A 1 97 ? -8.086 1.654 4.142 1.00 98.06 97 LEU A CA 1
ATOM 705 C C . LEU A 1 97 ? -7.772 0.612 3.060 1.00 98.06 97 LEU A C 1
ATOM 707 O O . LEU A 1 97 ? -7.221 0.920 1.995 1.00 98.06 97 LEU A O 1
ATOM 711 N N . ARG A 1 98 ? -8.185 -0.635 3.303 1.00 97.88 98 ARG A N 1
ATOM 712 C CA . ARG A 1 98 ? -8.023 -1.760 2.375 1.00 97.88 98 ARG A CA 1
ATOM 713 C C . ARG A 1 98 ? -9.332 -2.509 2.185 1.00 97.88 98 ARG A C 1
ATOM 715 O O . ARG A 1 98 ? -9.827 -3.155 3.097 1.00 97.88 98 ARG A O 1
ATOM 722 N N . ASP A 1 99 ? -9.876 -2.427 0.977 1.00 97.69 99 ASP A N 1
ATOM 723 C CA . ASP A 1 99 ? -11.033 -3.229 0.586 1.00 97.69 99 ASP A CA 1
ATOM 724 C C . ASP A 1 99 ? -10.581 -4.680 0.373 1.00 97.69 99 ASP A C 1
ATOM 726 O O . ASP A 1 99 ? -9.764 -4.957 -0.511 1.00 97.69 99 ASP A O 1
ATOM 730 N N . VAL A 1 100 ? -11.095 -5.602 1.187 1.00 98.06 100 VAL A N 1
ATOM 731 C CA . VAL A 1 100 ? -10.707 -7.019 1.134 1.00 98.06 100 VAL A CA 1
ATOM 732 C C . VAL A 1 100 ? -11.119 -7.676 -0.179 1.00 98.06 100 VAL A C 1
ATOM 734 O O . VAL A 1 100 ? -10.377 -8.510 -0.699 1.00 98.06 100 VAL A O 1
ATOM 737 N N . ASP A 1 101 ? -12.245 -7.282 -0.769 1.00 97.81 101 ASP A N 1
ATOM 738 C CA . ASP A 1 101 ? -12.709 -7.856 -2.033 1.00 97.81 101 ASP A CA 1
ATOM 739 C C . ASP A 1 101 ? -11.806 -7.410 -3.189 1.00 97.81 101 ASP A C 1
ATOM 741 O O . ASP A 1 101 ? -11.482 -8.196 -4.089 1.00 97.81 101 ASP A O 1
ATOM 745 N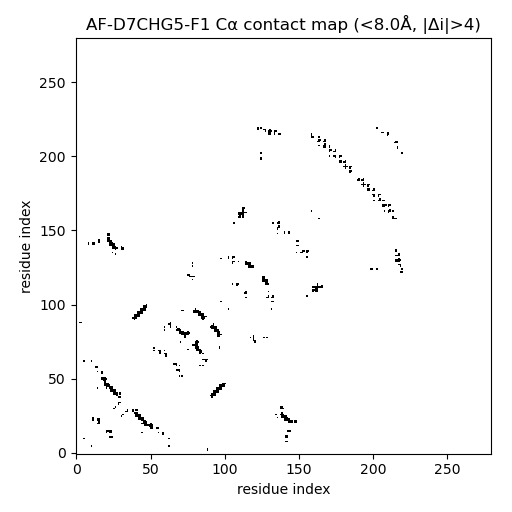 N . ARG A 1 102 ? -11.278 -6.182 -3.111 1.00 97.56 102 ARG A N 1
ATOM 746 C CA . ARG A 1 102 ? -10.228 -5.728 -4.025 1.00 97.56 102 ARG A CA 1
ATOM 747 C C . ARG A 1 102 ? -8.924 -6.494 -3.831 1.00 97.56 102 ARG A C 1
ATOM 749 O O . ARG A 1 102 ? -8.327 -6.904 -4.825 1.00 97.56 102 ARG A O 1
ATOM 756 N N . VAL A 1 103 ? -8.488 -6.723 -2.591 1.00 98.31 103 VAL A N 1
ATOM 757 C CA . VAL A 1 103 ? -7.278 -7.521 -2.319 1.00 98.31 103 VAL A CA 1
ATOM 758 C C . VAL A 1 103 ? -7.425 -8.933 -2.895 1.00 98.31 103 VAL A C 1
ATOM 760 O O . VAL A 1 103 ? -6.511 -9.414 -3.563 1.00 98.31 103 VAL A O 1
ATOM 763 N N . ARG A 1 104 ? -8.586 -9.576 -2.712 1.00 98.38 104 ARG A N 1
ATOM 764 C CA . ARG A 1 104 ? -8.877 -10.903 -3.281 1.00 98.38 104 ARG A CA 1
ATOM 765 C C . ARG A 1 104 ? -8.885 -10.895 -4.809 1.00 98.38 104 ARG A C 1
ATOM 767 O O . ARG A 1 104 ? -8.321 -11.795 -5.421 1.00 98.38 104 ARG A O 1
ATOM 774 N N . THR A 1 105 ? -9.453 -9.864 -5.431 1.00 98.44 105 THR A N 1
ATOM 775 C CA . THR A 1 105 ? -9.428 -9.711 -6.896 1.00 98.44 105 THR A CA 1
ATOM 776 C C . THR A 1 105 ? -7.993 -9.606 -7.415 1.00 98.44 105 THR A C 1
ATOM 778 O O . THR A 1 105 ? -7.598 -10.342 -8.318 1.00 98.44 105 THR A O 1
ATOM 781 N N . VAL A 1 106 ? -7.177 -8.751 -6.790 1.00 98.50 106 VAL A N 1
ATOM 782 C CA . VAL A 1 106 ? -5.758 -8.603 -7.139 1.00 98.50 106 VAL A CA 1
ATOM 783 C C . VAL A 1 106 ? -4.991 -9.903 -6.903 1.00 98.50 106 VAL A C 1
ATOM 785 O O . VAL A 1 106 ? -4.098 -10.231 -7.683 1.00 98.50 106 VAL A O 1
ATOM 788 N N . TRP A 1 107 ? -5.324 -10.659 -5.856 1.00 98.62 107 TRP A N 1
ATOM 789 C CA . TRP A 1 107 ? -4.720 -11.962 -5.606 1.00 98.62 107 TRP A CA 1
ATOM 790 C C . TRP A 1 107 ? -4.983 -12.944 -6.750 1.00 98.62 107 TRP A C 1
ATOM 792 O O . TRP A 1 107 ? -4.039 -13.542 -7.267 1.00 98.62 107 TRP A O 1
ATOM 802 N N . GLU A 1 108 ? -6.227 -13.053 -7.214 1.00 98.69 108 GLU A N 1
ATOM 803 C CA . GLU A 1 108 ? -6.570 -13.901 -8.361 1.00 98.69 108 GLU A CA 1
ATOM 804 C C . GLU A 1 108 ? -5.890 -13.441 -9.659 1.00 98.69 108 GLU A C 1
ATOM 806 O O . GLU A 1 108 ? -5.404 -14.268 -10.437 1.00 98.69 108 GLU A O 1
ATOM 811 N N . ASP A 1 109 ? -5.762 -12.131 -9.876 1.00 98.75 109 ASP A N 1
ATOM 812 C CA . ASP A 1 109 ? -4.983 -11.592 -10.992 1.00 98.75 109 ASP A CA 1
ATOM 813 C C . ASP A 1 109 ? -3.507 -11.981 -10.898 1.00 98.75 109 ASP A C 1
ATOM 815 O O . ASP A 1 109 ? -2.946 -12.515 -11.858 1.00 98.75 109 ASP A O 1
ATOM 819 N N . CYS A 1 110 ? -2.896 -11.817 -9.725 1.00 98.56 110 CYS A N 1
ATOM 820 C CA . CYS A 1 110 ? -1.510 -12.197 -9.476 1.00 98.56 110 CYS A CA 1
ATOM 821 C C . CYS A 1 110 ? -1.290 -13.697 -9.724 1.00 98.56 110 CYS A C 1
ATOM 823 O O . CYS A 1 110 ? -0.326 -14.089 -10.384 1.00 98.56 110 CYS A O 1
ATOM 825 N N . ARG A 1 111 ? -2.208 -14.557 -9.268 1.00 98.56 111 ARG A N 1
ATOM 826 C CA . ARG A 1 111 ? -2.160 -16.006 -9.532 1.00 98.56 111 ARG A CA 1
ATOM 827 C C . ARG A 1 111 ? -2.205 -16.338 -11.019 1.00 98.56 111 ARG A C 1
ATOM 829 O O . ARG A 1 111 ? -1.593 -17.317 -11.436 1.00 98.56 111 ARG A O 1
ATOM 836 N N . ALA A 1 112 ? -2.881 -15.516 -11.812 1.00 98.50 112 ALA A N 1
ATOM 837 C CA . ALA A 1 112 ? -2.951 -15.645 -13.260 1.00 98.50 112 ALA A CA 1
ATOM 838 C C . ALA A 1 112 ? -1.857 -14.864 -14.016 1.00 98.50 112 ALA A C 1
ATOM 840 O O . ALA A 1 112 ? -1.907 -14.787 -15.243 1.00 98.50 112 ALA A O 1
ATOM 841 N N . GLY A 1 113 ? -0.880 -14.275 -13.316 1.00 98.12 113 GLY A N 1
ATOM 842 C CA . GLY A 1 113 ? 0.202 -13.497 -13.928 1.00 98.12 113 GLY A CA 1
ATOM 843 C C . GLY A 1 113 ? -0.236 -12.137 -14.472 1.00 98.12 113 GLY A C 1
ATOM 844 O O . GLY A 1 113 ? 0.443 -11.562 -15.318 1.00 98.12 113 GLY A O 1
ATOM 845 N N . ARG A 1 114 ? -1.375 -11.619 -14.008 1.00 98.25 114 ARG A N 1
ATOM 846 C CA . ARG A 1 114 ? -1.900 -10.302 -14.365 1.00 98.25 114 ARG A CA 1
ATOM 847 C C . ARG A 1 114 ? -1.609 -9.299 -13.257 1.00 98.25 114 ARG A C 1
ATOM 849 O O . ARG A 1 114 ? -1.630 -9.629 -12.075 1.00 98.25 114 ARG A O 1
ATOM 856 N N . TYR A 1 115 ? -1.342 -8.065 -13.656 1.00 96.94 115 TYR A N 1
ATOM 857 C CA . TYR A 1 115 ? -1.188 -6.933 -12.754 1.00 96.94 115 TYR A CA 1
ATOM 858 C C . TYR A 1 115 ? -1.477 -5.631 -13.503 1.00 96.94 115 TYR A C 1
ATOM 860 O O . TYR A 1 115 ? -1.441 -5.587 -14.734 1.00 96.94 115 TYR A O 1
ATOM 868 N N . GLU A 1 116 ? -1.728 -4.566 -12.749 1.00 95.69 116 GLU A N 1
ATOM 869 C CA . GLU A 1 116 ? -1.919 -3.214 -13.267 1.00 95.69 116 GLU A CA 1
ATOM 870 C C . GLU A 1 116 ? -0.907 -2.263 -12.623 1.00 95.69 116 GLU A C 1
ATOM 872 O O . GLU A 1 116 ? -0.509 -2.444 -11.469 1.00 95.69 116 GLU A O 1
ATOM 877 N N . VAL A 1 117 ? -0.493 -1.243 -13.378 1.00 95.00 117 VAL A N 1
ATOM 878 C CA . VAL A 1 117 ? 0.266 -0.101 -12.861 1.00 95.00 117 VAL A CA 1
ATOM 879 C C . VAL A 1 117 ? -0.558 1.154 -13.102 1.00 95.00 117 VAL A C 1
ATOM 881 O O . VAL A 1 117 ? -0.637 1.633 -14.233 1.00 95.00 117 VAL A O 1
ATOM 884 N N . GLY A 1 118 ? -1.186 1.670 -12.050 1.00 94.00 118 GLY A N 1
ATOM 885 C CA . GLY A 1 118 ? -2.097 2.805 -12.154 1.00 94.00 118 GLY A CA 1
ATOM 886 C C . GLY A 1 118 ? -1.489 4.123 -11.679 1.00 94.00 118 GLY A C 1
ATOM 887 O O . GLY A 1 118 ? -0.570 4.156 -10.859 1.00 94.00 118 GLY A O 1
ATOM 888 N N . THR A 1 119 ? -2.014 5.239 -12.182 1.00 93.38 119 THR A N 1
ATOM 889 C CA . THR A 1 119 ? -1.638 6.579 -11.710 1.00 93.38 119 THR A CA 1
ATOM 890 C C . THR A 1 119 ? -2.183 6.813 -10.304 1.00 93.38 119 THR A C 1
ATOM 892 O O . THR A 1 119 ? -3.372 6.620 -10.055 1.00 93.38 119 THR A O 1
ATOM 895 N N . GLN A 1 120 ? -1.320 7.257 -9.392 1.00 93.44 120 GLN A N 1
ATOM 896 C CA . GLN A 1 120 ? -1.671 7.476 -7.994 1.00 93.44 120 GLN A CA 1
ATOM 897 C C . GLN A 1 120 ? -0.814 8.599 -7.401 1.00 93.44 120 GLN A C 1
ATOM 899 O O . GLN A 1 120 ? 0.410 8.600 -7.535 1.00 93.44 120 GLN A O 1
ATOM 904 N N . ILE A 1 121 ? -1.457 9.551 -6.722 1.00 89.06 121 ILE A N 1
ATOM 905 C CA . ILE A 1 121 ? -0.757 10.617 -5.995 1.00 89.06 121 ILE A CA 1
ATOM 906 C C . ILE A 1 121 ? 0.109 9.978 -4.908 1.00 89.06 121 ILE A C 1
ATOM 908 O O . ILE A 1 121 ? -0.336 9.057 -4.224 1.00 89.06 121 ILE A O 1
ATOM 912 N N . GLY A 1 122 ? 1.349 10.454 -4.785 1.00 87.00 122 GLY A N 1
ATOM 913 C CA . GLY A 1 122 ? 2.349 9.892 -3.877 1.00 87.00 122 GLY A CA 1
ATOM 914 C C . GLY A 1 122 ? 3.180 8.751 -4.472 1.00 87.00 122 GLY A C 1
ATOM 915 O O . GLY A 1 122 ? 4.181 8.400 -3.865 1.00 87.00 122 GLY A O 1
ATOM 916 N N . HIS A 1 123 ? 2.829 8.240 -5.662 1.00 90.94 123 HIS A N 1
ATOM 917 C CA . HIS A 1 123 ? 3.541 7.152 -6.342 1.00 90.94 123 HIS A CA 1
ATOM 918 C C . HIS A 1 123 ? 4.008 7.580 -7.745 1.00 90.94 123 HIS A C 1
ATOM 920 O O . HIS A 1 123 ? 3.338 7.296 -8.744 1.00 90.94 123 HIS A O 1
ATOM 926 N N . PRO A 1 124 ? 5.162 8.265 -7.873 1.00 90.19 124 PRO A N 1
ATOM 927 C CA . PRO A 1 124 ? 5.618 8.846 -9.142 1.00 90.19 124 PRO A CA 1
ATOM 928 C C . PRO A 1 124 ? 5.917 7.813 -10.240 1.00 90.19 124 PRO A C 1
ATOM 930 O O . PRO A 1 124 ? 5.916 8.156 -11.420 1.00 90.19 124 PRO A O 1
ATOM 933 N N . LEU A 1 125 ? 6.160 6.549 -9.877 1.00 91.12 125 LEU A N 1
ATOM 934 C CA . LEU A 1 125 ? 6.361 5.447 -10.829 1.00 91.12 125 LEU A CA 1
ATOM 935 C C . LEU A 1 125 ? 5.078 4.640 -11.104 1.00 91.12 125 LEU A C 1
ATOM 937 O O . LEU A 1 125 ? 5.115 3.674 -11.872 1.00 91.12 125 LEU A O 1
ATOM 941 N N . GLY A 1 126 ? 3.954 5.064 -10.524 1.00 92.44 126 GLY A N 1
ATOM 942 C CA . GLY A 1 126 ? 2.673 4.367 -10.533 1.00 92.44 126 GLY A CA 1
ATOM 943 C C . GLY A 1 126 ? 2.517 3.404 -9.356 1.00 92.44 126 GLY A C 1
ATOM 944 O O . GLY A 1 126 ? 3.497 2.904 -8.803 1.00 92.44 126 GLY A O 1
ATOM 945 N N . PHE A 1 127 ? 1.267 3.139 -8.984 1.00 94.88 127 PHE A N 1
ATOM 946 C CA . PHE A 1 127 ? 0.911 2.139 -7.987 1.00 94.88 127 PHE A CA 1
ATOM 947 C C . PHE A 1 127 ? 0.796 0.771 -8.655 1.00 94.88 127 PHE A C 1
ATOM 949 O O . PHE A 1 127 ? 0.016 0.589 -9.590 1.00 94.88 127 PHE A O 1
ATOM 956 N N . TRP A 1 128 ? 1.565 -0.192 -8.164 1.00 95.50 128 TRP A N 1
ATOM 957 C CA . TRP A 1 128 ? 1.590 -1.553 -8.686 1.00 95.50 128 TRP A CA 1
ATOM 958 C C . TRP A 1 128 ? 0.557 -2.385 -7.940 1.00 95.50 128 TRP A C 1
ATOM 960 O O . TRP A 1 128 ? 0.690 -2.572 -6.732 1.00 95.50 128 TRP A O 1
ATOM 970 N N . SER A 1 129 ? -0.452 -2.912 -8.638 1.00 97.12 129 SER A N 1
ATOM 971 C CA . SER A 1 129 ? -1.534 -3.668 -7.997 1.00 97.12 129 SER A CA 1
ATOM 972 C C . SER A 1 129 ? -1.056 -4.799 -7.067 1.00 97.12 129 SER A C 1
ATOM 974 O O . SER A 1 129 ? -1.642 -4.909 -5.989 1.00 97.12 129 SER A O 1
ATOM 976 N N . PRO A 1 130 ? 0.041 -5.550 -7.339 1.00 97.31 130 PRO A N 1
ATOM 977 C CA . PRO A 1 130 ? 0.544 -6.583 -6.427 1.00 97.31 130 PRO A CA 1
ATOM 978 C C . PRO A 1 130 ? 0.918 -6.082 -5.023 1.00 97.31 130 PRO A C 1
ATOM 980 O O . PRO A 1 130 ? 1.063 -6.897 -4.113 1.00 97.31 130 PRO A O 1
ATOM 983 N N . CYS A 1 131 ? 1.045 -4.764 -4.822 1.00 95.81 131 CYS A N 1
ATOM 984 C CA . CYS A 1 131 ? 1.239 -4.149 -3.510 1.00 95.81 131 CYS A CA 1
ATOM 985 C C . CYS A 1 131 ? 0.164 -4.583 -2.499 1.00 95.81 131 CYS A C 1
ATOM 987 O O . CYS A 1 131 ? 0.526 -4.978 -1.396 1.00 95.81 131 CYS A O 1
ATOM 989 N N . TYR A 1 132 ? -1.119 -4.645 -2.888 1.00 97.31 132 TYR A N 1
ATOM 990 C CA . TYR A 1 132 ? -2.208 -5.082 -1.995 1.00 97.31 132 TYR A CA 1
ATOM 991 C C . TYR A 1 132 ? -1.961 -6.465 -1.380 1.00 97.31 132 TYR A C 1
ATOM 993 O O . TYR A 1 132 ? -2.175 -6.688 -0.192 1.00 97.31 132 TYR A O 1
ATOM 1001 N N . VAL A 1 133 ? -1.501 -7.409 -2.202 1.00 97.94 133 VAL A N 1
ATOM 1002 C CA . VAL A 1 133 ? -1.213 -8.784 -1.772 1.00 97.94 133 VAL A CA 1
ATOM 1003 C C . VAL A 1 133 ? 0.070 -8.820 -0.947 1.00 97.94 133 VAL A C 1
ATOM 1005 O O . VAL A 1 133 ? 0.152 -9.517 0.064 1.00 97.94 133 VAL A O 1
ATOM 1008 N N . GLY A 1 134 ? 1.067 -8.035 -1.356 1.00 96.44 134 GLY A N 1
ATOM 1009 C CA . GLY A 1 134 ? 2.316 -7.893 -0.626 1.00 96.44 134 GLY A CA 1
ATOM 1010 C C . GLY A 1 134 ? 2.126 -7.344 0.787 1.00 96.44 134 GLY A C 1
ATOM 1011 O O . GLY A 1 134 ? 2.769 -7.837 1.710 1.00 96.44 134 GLY A O 1
ATOM 1012 N N . GLU A 1 135 ? 1.244 -6.364 0.975 1.00 95.88 135 GLU A N 1
ATOM 1013 C CA . GLU A 1 135 ? 0.921 -5.798 2.289 1.00 95.88 135 GLU A CA 1
ATOM 1014 C C . GLU A 1 135 ? 0.317 -6.851 3.222 1.00 95.88 135 GLU A C 1
ATOM 1016 O O . GLU A 1 135 ? 0.715 -6.931 4.381 1.00 95.88 135 GLU A O 1
ATOM 1021 N N . VAL A 1 136 ? -0.569 -7.713 2.713 1.00 97.69 136 VAL A N 1
ATOM 1022 C CA . VAL A 1 136 ? -1.114 -8.845 3.478 1.00 97.69 136 VAL A CA 1
ATOM 1023 C C . VAL A 1 136 ? -0.032 -9.875 3.804 1.00 97.69 136 VAL A C 1
ATOM 1025 O O . VAL A 1 136 ? 0.068 -10.338 4.940 1.00 97.69 136 VAL A O 1
ATOM 1028 N N . SER A 1 137 ? 0.793 -10.239 2.818 1.00 96.75 137 SER A N 1
ATOM 1029 C CA . SER A 1 137 ? 1.839 -11.259 2.968 1.00 96.75 137 SER A CA 1
ATOM 1030 C C . SER A 1 137 ? 2.909 -10.846 3.988 1.00 96.75 137 SER A C 1
ATOM 1032 O O . SER A 1 137 ? 3.318 -11.643 4.835 1.00 96.75 137 SER A O 1
ATOM 1034 N N . LEU A 1 138 ? 3.340 -9.582 3.933 1.00 94.38 138 LEU A N 1
ATOM 1035 C CA . LEU A 1 138 ? 4.383 -9.022 4.796 1.00 94.38 138 LEU A CA 1
ATOM 1036 C C . LEU A 1 138 ? 3.834 -8.437 6.105 1.00 94.38 138 LEU A C 1
ATOM 1038 O O . LEU A 1 138 ? 4.612 -8.154 7.016 1.00 94.38 138 LEU A O 1
ATOM 1042 N N . GLY A 1 139 ? 2.521 -8.240 6.196 1.00 95.19 139 GLY A N 1
ATOM 1043 C CA . GLY A 1 139 ? 1.853 -7.678 7.358 1.00 95.19 139 GLY A CA 1
ATOM 1044 C C . GLY A 1 139 ? 1.786 -8.639 8.544 1.00 95.19 139 GLY A C 1
ATOM 1045 O O . GLY A 1 139 ? 1.853 -9.869 8.412 1.00 95.19 139 GLY A O 1
ATOM 1046 N N . ARG A 1 140 ? 1.616 -8.056 9.733 1.00 96.56 140 ARG A N 1
ATOM 1047 C CA . ARG A 1 140 ? 1.333 -8.773 10.980 1.00 96.56 140 ARG A CA 1
ATOM 1048 C C . ARG A 1 140 ? -0.097 -8.480 11.411 1.00 96.56 140 ARG A C 1
ATOM 1050 O O . ARG A 1 140 ? -0.432 -7.331 11.675 1.00 96.56 140 ARG A O 1
ATOM 1057 N N . VAL A 1 141 ? -0.921 -9.517 11.524 1.00 97.56 141 VAL A N 1
ATOM 1058 C CA . VAL A 1 141 ? -2.292 -9.393 12.039 1.00 97.56 141 VAL A CA 1
ATOM 1059 C C . VAL A 1 141 ? -2.251 -8.857 13.472 1.00 97.56 141 VAL A C 1
ATOM 1061 O O . VAL A 1 141 ? -1.564 -9.432 14.315 1.00 97.56 141 VAL A O 1
ATOM 1064 N N . LEU A 1 142 ? -2.957 -7.753 13.730 1.00 97.94 142 LEU A N 1
ATOM 1065 C CA . LEU A 1 142 ? -3.137 -7.187 15.072 1.00 97.94 142 LEU A CA 1
ATOM 1066 C C . LEU A 1 142 ? -4.507 -7.557 15.650 1.00 97.94 142 LEU A C 1
ATOM 1068 O O . LEU A 1 142 ? -4.598 -7.914 16.819 1.00 97.94 142 LEU A O 1
ATOM 1072 N N . ALA A 1 143 ? -5.557 -7.505 14.827 1.00 98.31 143 ALA A N 1
ATOM 1073 C CA . ALA A 1 143 ? -6.913 -7.890 15.202 1.00 98.31 143 ALA A CA 1
ATOM 1074 C C . ALA A 1 143 ? -7.635 -8.519 14.002 1.00 98.31 143 ALA A C 1
ATOM 1076 O O . ALA A 1 143 ? -7.592 -7.978 12.899 1.00 98.31 143 ALA A O 1
ATOM 1077 N N . ASP A 1 144 ? -8.282 -9.663 14.212 1.00 98.00 144 ASP A N 1
ATOM 1078 C CA . ASP A 1 144 ? -8.973 -10.426 13.162 1.00 98.00 144 ASP A CA 1
ATOM 1079 C C . ASP A 1 144 ? -10.091 -11.279 13.785 1.00 98.00 144 ASP A C 1
ATOM 1081 O O . ASP A 1 144 ? -9.931 -12.488 13.964 1.00 98.00 144 ASP A O 1
ATOM 1085 N N . PRO A 1 145 ? -11.208 -10.658 14.208 1.00 97.38 145 PRO A N 1
ATOM 1086 C CA . PRO A 1 145 ? -12.275 -11.362 14.920 1.00 97.38 145 PRO A CA 1
ATOM 1087 C C . PRO A 1 145 ? -12.926 -12.475 14.085 1.00 97.38 145 PRO A C 1
ATOM 1089 O O . PRO A 1 145 ? -13.436 -13.439 14.652 1.00 97.38 145 PRO A O 1
ATOM 1092 N N . GLY A 1 146 ? -12.914 -12.343 12.754 1.00 95.75 146 GLY A N 1
ATOM 1093 C CA . GLY A 1 146 ? -13.489 -13.318 11.827 1.00 95.75 146 GLY A CA 1
ATOM 1094 C C . GLY A 1 146 ? -12.511 -14.378 11.316 1.00 95.75 146 GLY A C 1
ATOM 1095 O O . GLY A 1 146 ? -12.953 -15.323 10.672 1.00 95.75 146 GLY A O 1
ATOM 1096 N N . GLY A 1 147 ? -11.205 -14.236 11.567 1.00 97.50 147 GLY A N 1
ATOM 1097 C CA . GLY A 1 147 ? -10.163 -15.137 11.053 1.00 97.50 147 GLY A CA 1
ATOM 1098 C C . GLY A 1 147 ? -9.842 -14.972 9.558 1.00 97.50 147 GLY A C 1
ATOM 1099 O O . GLY A 1 147 ? -8.966 -15.667 9.032 1.00 97.50 147 GLY A O 1
ATOM 1100 N N . GLU A 1 148 ? -10.531 -14.064 8.864 1.00 96.31 148 GLU A N 1
ATOM 1101 C CA . GLU A 1 148 ? -10.423 -13.896 7.418 1.00 96.31 148 GLU A CA 1
ATOM 1102 C C . GLU A 1 148 ? -9.044 -13.380 7.001 1.00 96.31 148 GLU A C 1
ATOM 1104 O O . GLU A 1 148 ? -8.481 -13.831 6.000 1.00 96.31 148 GLU A O 1
ATOM 1109 N N . LEU A 1 149 ? -8.482 -12.432 7.751 1.00 97.12 149 LEU A N 1
ATOM 1110 C CA . LEU A 1 149 ? -7.168 -11.889 7.425 1.00 97.12 149 LEU A CA 1
ATOM 1111 C C . LEU A 1 149 ? -6.067 -12.930 7.644 1.00 97.12 149 LEU A C 1
ATOM 1113 O O . LEU A 1 149 ? -5.118 -13.003 6.860 1.00 97.12 149 LEU A O 1
ATOM 1117 N N . GLY A 1 150 ? -6.203 -13.764 8.675 1.00 97.44 150 GLY A N 1
ATOM 1118 C CA . GLY A 1 150 ? -5.330 -14.903 8.926 1.00 97.44 150 GLY A CA 1
ATOM 1119 C C . GLY A 1 150 ? -5.418 -15.973 7.835 1.00 97.44 150 GLY A C 1
ATOM 1120 O O . GLY A 1 150 ? -4.396 -16.552 7.462 1.00 97.44 150 GLY A O 1
ATOM 1121 N N . GLU A 1 151 ? -6.611 -16.235 7.298 1.00 97.56 151 GLU A N 1
ATOM 1122 C CA . GLU A 1 151 ? -6.818 -17.095 6.126 1.00 97.56 151 GLU A CA 1
ATOM 1123 C C . GLU A 1 151 ? -6.155 -16.524 4.876 1.00 97.56 151 GLU A C 1
ATOM 1125 O O . GLU A 1 151 ? -5.291 -17.179 4.288 1.00 97.56 151 GLU A O 1
ATOM 1130 N N . LEU A 1 152 ? -6.477 -15.278 4.527 1.00 97.12 152 LEU A N 1
ATOM 1131 C CA . LEU A 1 152 ? -5.928 -14.610 3.353 1.00 97.12 152 LEU A CA 1
ATOM 1132 C C . LEU A 1 152 ? -4.396 -14.541 3.413 1.00 97.12 152 LEU A C 1
ATOM 1134 O O . LEU A 1 152 ? -3.725 -14.835 2.427 1.00 97.12 152 LEU A O 1
ATOM 1138 N N . ARG A 1 153 ? -3.817 -14.241 4.583 1.00 97.25 153 ARG A N 1
ATOM 1139 C CA . ARG A 1 153 ? -2.359 -14.227 4.780 1.00 97.25 153 ARG A CA 1
ATOM 1140 C C . ARG A 1 153 ? -1.709 -15.586 4.512 1.00 97.25 153 ARG A C 1
ATOM 1142 O O . ARG A 1 153 ? -0.621 -15.624 3.942 1.00 97.25 153 ARG A O 1
ATOM 1149 N N . ARG A 1 154 ? -2.357 -16.692 4.895 1.00 97.06 154 ARG A N 1
ATOM 1150 C CA . ARG A 1 154 ? -1.875 -18.052 4.588 1.00 97.06 154 ARG A CA 1
ATOM 1151 C C . ARG A 1 154 ? -1.965 -18.368 3.098 1.00 97.06 154 ARG A C 1
ATOM 1153 O O . ARG A 1 154 ? -1.068 -19.012 2.563 1.00 97.06 154 ARG A O 1
ATOM 1160 N N . GLU A 1 155 ? -3.013 -17.911 2.417 1.00 96.62 155 GLU A N 1
ATOM 1161 C CA . GLU A 1 155 ? -3.166 -18.108 0.970 1.00 96.62 155 GLU A CA 1
ATOM 1162 C C . GLU A 1 155 ? -2.047 -17.419 0.174 1.00 96.62 155 GLU A C 1
ATOM 1164 O O . GLU A 1 155 ? -1.494 -18.010 -0.755 1.00 96.62 155 GLU A O 1
ATOM 1169 N N . VAL A 1 156 ? -1.673 -16.197 0.570 1.00 96.25 156 VAL A N 1
ATOM 1170 C CA . VAL A 1 156 ? -0.692 -15.358 -0.146 1.00 96.25 156 VAL A CA 1
ATOM 1171 C C . VAL A 1 156 ? 0.760 -15.580 0.300 1.00 96.25 156 VAL A C 1
ATOM 1173 O O . VAL A 1 156 ? 1.666 -14.854 -0.118 1.00 96.25 156 VAL A O 1
ATOM 1176 N N . GLU A 1 157 ? 1.011 -16.574 1.157 1.00 91.25 157 GLU A N 1
ATOM 1177 C CA . GLU A 1 157 ? 2.353 -16.898 1.662 1.00 91.25 157 GLU A CA 1
ATOM 1178 C C . GLU A 1 157 ? 3.302 -17.311 0.526 1.00 91.25 157 GLU A C 1
ATOM 1180 O O . GLU A 1 157 ? 4.497 -17.010 0.548 1.00 91.25 157 GLU A O 1
ATOM 1185 N N . ARG A 1 158 ? 2.770 -17.978 -0.505 1.00 94.06 158 ARG A N 1
ATOM 1186 C CA . ARG A 1 158 ? 3.548 -18.423 -1.666 1.00 94.06 158 ARG A CA 1
ATOM 1187 C C . ARG A 1 158 ? 3.407 -17.441 -2.819 1.00 94.06 158 ARG A C 1
ATOM 1189 O O . ARG A 1 158 ? 2.324 -17.256 -3.366 1.00 94.06 158 ARG A O 1
ATOM 1196 N N . TYR A 1 159 ? 4.536 -16.878 -3.239 1.00 97.56 159 TYR A N 1
ATOM 1197 C CA . TYR A 1 159 ? 4.594 -15.987 -4.393 1.00 97.56 159 TYR A CA 1
ATOM 1198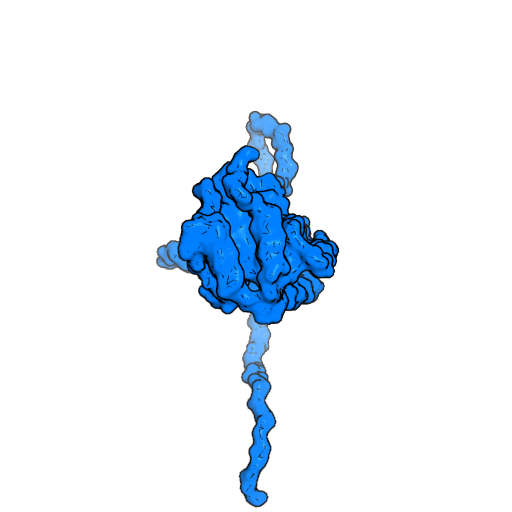 C C . TYR A 1 159 ? 4.170 -16.717 -5.687 1.00 97.56 159 TYR A C 1
ATOM 1200 O O . TYR A 1 159 ? 4.746 -17.768 -5.993 1.00 97.56 159 TYR A O 1
ATOM 1208 N N . PRO A 1 160 ? 3.218 -16.188 -6.480 1.00 98.06 160 PRO A N 1
ATOM 1209 C CA . PRO A 1 160 ? 2.776 -16.843 -7.708 1.00 98.06 160 PRO A CA 1
ATOM 1210 C C . PRO A 1 160 ? 3.853 -16.868 -8.794 1.00 98.06 160 PRO A C 1
ATOM 1212 O O . PRO A 1 160 ? 4.363 -15.831 -9.222 1.00 98.06 160 PRO A O 1
ATOM 1215 N N . GLU A 1 161 ? 4.153 -18.061 -9.303 1.00 98.31 161 GLU A N 1
ATOM 1216 C CA . GLU A 1 161 ? 5.089 -18.248 -10.417 1.00 98.31 161 GLU A CA 1
ATOM 1217 C C . GLU A 1 161 ? 4.661 -17.481 -11.688 1.00 98.31 161 GLU A C 1
ATOM 1219 O O . GLU A 1 161 ? 5.522 -16.815 -12.271 1.00 98.31 161 GLU A O 1
ATOM 1224 N N . PRO A 1 162 ? 3.364 -17.449 -12.076 1.00 98.62 162 PRO A N 1
ATOM 1225 C CA . PRO A 1 162 ? 2.920 -16.651 -13.220 1.00 98.62 162 PRO A CA 1
ATOM 1226 C C . PRO A 1 162 ? 3.177 -15.147 -13.054 1.00 98.62 162 PRO A C 1
ATOM 1228 O O . PRO A 1 162 ? 3.598 -14.489 -14.003 1.00 98.62 162 PRO A O 1
ATOM 1231 N N . LEU A 1 163 ? 2.992 -14.595 -11.845 1.00 98.50 163 LEU A N 1
ATOM 1232 C CA . LEU A 1 163 ? 3.300 -13.187 -11.569 1.00 98.50 163 LEU A CA 1
ATOM 1233 C C . LEU A 1 163 ? 4.794 -12.906 -11.712 1.00 98.50 163 LEU A C 1
ATOM 1235 O O . LEU A 1 163 ? 5.171 -11.892 -12.302 1.00 98.50 163 LEU A O 1
ATOM 1239 N N . ARG A 1 164 ? 5.654 -13.807 -11.211 1.00 98.25 164 ARG A N 1
ATOM 1240 C CA . ARG A 1 164 ? 7.103 -13.657 -11.393 1.00 98.25 164 ARG A CA 1
ATOM 1241 C C . ARG A 1 164 ? 7.443 -13.547 -12.871 1.00 98.25 164 ARG A C 1
ATOM 1243 O O . ARG A 1 164 ? 8.208 -12.666 -13.263 1.00 98.25 164 ARG A O 1
ATOM 1250 N N . GLU A 1 165 ? 6.943 -14.475 -13.675 1.00 97.81 165 GLU A N 1
ATOM 1251 C CA . GLU A 1 165 ? 7.245 -14.525 -15.105 1.00 97.81 165 GLU A CA 1
ATOM 1252 C C . GLU A 1 165 ? 6.762 -13.262 -15.816 1.00 97.81 165 GLU A C 1
ATOM 1254 O O . GLU A 1 165 ? 7.536 -12.653 -16.555 1.00 97.81 165 GLU A O 1
ATOM 1259 N N . ALA A 1 166 ? 5.548 -12.802 -15.510 1.00 97.69 166 ALA A N 1
ATOM 1260 C CA . ALA A 1 166 ? 4.990 -11.582 -16.080 1.00 97.69 166 ALA A CA 1
ATOM 1261 C C . ALA A 1 166 ? 5.826 -10.335 -15.738 1.00 97.69 166 ALA A C 1
ATOM 1263 O O . ALA A 1 166 ? 6.216 -9.592 -16.640 1.00 97.69 166 ALA A O 1
ATOM 1264 N N . LEU A 1 167 ? 6.167 -10.131 -14.460 1.00 96.38 167 LEU A N 1
ATOM 1265 C CA . LEU A 1 167 ? 6.950 -8.970 -14.017 1.00 96.38 167 LEU A CA 1
ATOM 1266 C C . LEU A 1 167 ? 8.381 -8.989 -14.568 1.00 96.38 167 LEU A C 1
ATOM 1268 O O . LEU A 1 167 ? 8.906 -7.954 -14.980 1.00 96.38 167 LEU A O 1
ATOM 1272 N N . THR A 1 168 ? 9.020 -10.160 -14.612 1.00 95.56 168 THR A N 1
ATOM 1273 C CA . THR A 1 168 ? 10.396 -10.282 -15.119 1.00 95.56 168 THR A CA 1
ATOM 1274 C C . THR A 1 168 ? 10.475 -10.120 -16.637 1.00 95.56 168 THR A C 1
ATOM 1276 O O . THR A 1 168 ? 11.347 -9.397 -17.124 1.00 95.56 168 THR A O 1
ATOM 1279 N N . ALA A 1 169 ? 9.561 -10.729 -17.396 1.00 93.06 169 ALA A N 1
ATOM 1280 C CA . ALA A 1 169 ? 9.526 -10.602 -18.851 1.00 93.06 169 ALA A CA 1
ATOM 1281 C C . ALA A 1 169 ? 9.105 -9.193 -19.299 1.00 93.06 169 ALA A C 1
ATOM 1283 O O . ALA A 1 169 ? 9.752 -8.607 -20.174 1.00 93.06 169 ALA A O 1
ATOM 1284 N N . GLY A 1 170 ? 8.067 -8.626 -18.671 1.00 87.50 170 GLY A N 1
ATOM 1285 C CA . GLY A 1 170 ? 7.570 -7.282 -18.971 1.00 87.50 170 GLY A CA 1
ATOM 1286 C C . GLY A 1 170 ? 8.632 -6.205 -18.746 1.00 87.50 170 GLY A C 1
ATOM 1287 O O . GLY A 1 170 ? 8.849 -5.355 -19.614 1.00 87.50 170 GLY A O 1
ATOM 1288 N N . ALA A 1 171 ? 9.376 -6.298 -17.637 1.00 90.25 171 ALA A N 1
ATOM 1289 C CA . ALA A 1 171 ? 10.432 -5.343 -17.316 1.00 90.25 171 ALA A CA 1
ATOM 1290 C C . ALA A 1 171 ? 11.556 -5.316 -18.358 1.00 90.25 171 ALA A C 1
ATOM 1292 O O . ALA A 1 171 ? 12.009 -4.234 -18.723 1.00 90.25 171 ALA A O 1
ATOM 1293 N N . VAL A 1 172 ? 12.002 -6.470 -18.873 1.00 89.81 172 VAL A N 1
ATOM 1294 C CA . VAL A 1 172 ? 13.086 -6.522 -19.875 1.00 89.81 172 VAL A CA 1
ATOM 1295 C C . VAL A 1 172 ? 12.698 -5.773 -21.150 1.00 89.81 172 VAL A C 1
ATOM 1297 O O . VAL A 1 172 ? 13.509 -5.019 -21.694 1.00 89.81 172 VAL A O 1
ATOM 1300 N N . TRP A 1 173 ? 11.466 -5.966 -21.623 1.00 94.25 173 TRP A N 1
ATOM 1301 C CA . TRP A 1 173 ? 10.984 -5.305 -22.832 1.00 94.25 173 TRP A CA 1
ATOM 1302 C C . TRP A 1 173 ? 10.806 -3.792 -22.625 1.00 94.25 173 TRP A C 1
ATOM 1304 O O . TRP A 1 173 ? 11.389 -3.003 -23.374 1.00 94.25 173 TRP A O 1
ATOM 1314 N N . GLU A 1 174 ? 10.065 -3.378 -21.589 1.00 95.31 174 GLU A N 1
ATOM 1315 C CA . GLU A 1 174 ? 9.753 -1.961 -21.347 1.00 95.31 174 GLU A CA 1
ATOM 1316 C C . GLU A 1 174 ? 11.016 -1.163 -20.987 1.00 95.31 174 GLU A C 1
ATOM 1318 O O . GLU A 1 174 ? 11.247 -0.083 -21.538 1.00 95.31 174 GLU A O 1
ATOM 1323 N N . ALA A 1 175 ? 11.898 -1.717 -20.147 1.00 96.62 175 ALA A N 1
ATOM 1324 C CA . ALA A 1 175 ? 13.158 -1.067 -19.800 1.00 96.62 175 ALA A CA 1
ATOM 1325 C C . ALA A 1 175 ? 14.054 -0.873 -21.033 1.00 96.62 175 ALA A C 1
ATOM 1327 O O . ALA A 1 175 ? 14.629 0.201 -21.219 1.00 96.62 175 ALA A O 1
ATOM 1328 N N . GLY A 1 176 ? 14.145 -1.878 -21.912 1.00 96.75 176 GLY A N 1
ATOM 1329 C CA . GLY A 1 176 ? 14.902 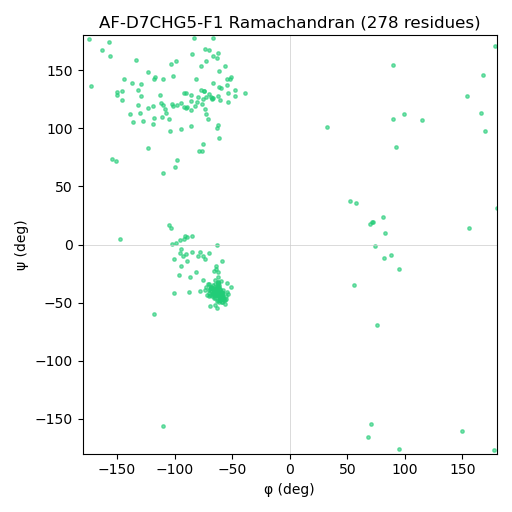-1.770 -23.159 1.00 96.75 176 GLY A CA 1
ATOM 1330 C C . GLY A 1 176 ? 14.375 -0.656 -24.070 1.00 96.75 176 GLY A C 1
ATOM 1331 O O . GLY A 1 176 ? 15.159 0.124 -24.621 1.00 96.75 176 GLY A O 1
ATOM 1332 N N . PHE A 1 177 ? 13.051 -0.537 -24.185 1.00 97.44 177 PHE A N 1
ATOM 1333 C CA . PHE A 1 177 ? 12.404 0.522 -24.957 1.00 97.44 177 PHE A CA 1
ATOM 1334 C C . PHE A 1 177 ? 12.669 1.919 -24.369 1.00 97.44 177 PHE A C 1
ATOM 1336 O O . PHE A 1 177 ? 13.056 2.839 -25.097 1.00 97.44 177 PHE A O 1
ATOM 1343 N N . LEU A 1 178 ? 12.538 2.078 -23.049 1.00 97.94 178 LEU A N 1
ATOM 1344 C CA . LEU A 1 178 ? 12.777 3.346 -22.354 1.00 97.94 178 LEU A CA 1
ATOM 1345 C C . 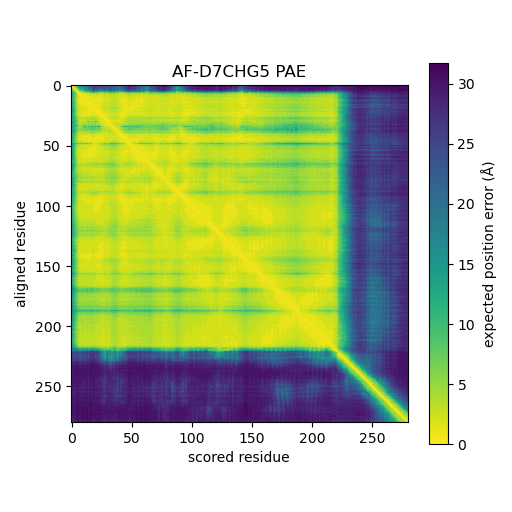LEU A 1 178 ? 14.242 3.792 -22.433 1.00 97.94 178 LEU A C 1
ATOM 1347 O O . LEU A 1 178 ? 14.505 4.968 -22.683 1.00 97.94 178 LEU A O 1
ATOM 1351 N N . VAL A 1 179 ? 15.205 2.873 -22.319 1.00 98.19 179 VAL A N 1
ATOM 1352 C CA . VAL A 1 179 ? 16.632 3.185 -22.519 1.00 98.19 179 VAL A CA 1
ATOM 1353 C C . VAL A 1 179 ? 16.891 3.682 -23.946 1.00 98.19 179 VAL A C 1
ATOM 1355 O O . VAL A 1 179 ? 17.625 4.654 -24.145 1.00 98.19 179 VAL A O 1
ATOM 1358 N N . ALA A 1 180 ? 16.258 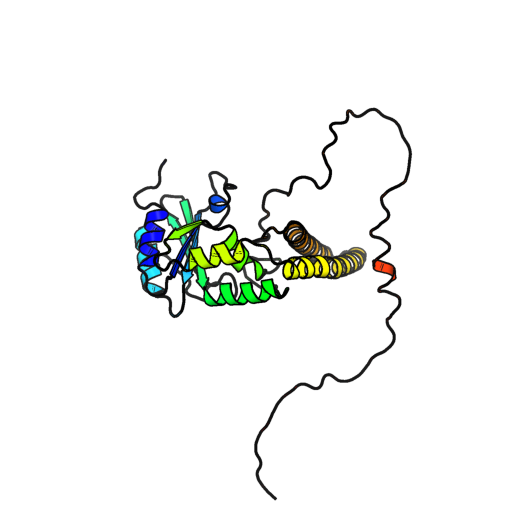3.072 -24.953 1.00 97.75 180 ALA A N 1
ATOM 1359 C CA . ALA A 1 180 ? 16.379 3.533 -26.335 1.00 97.75 180 ALA A CA 1
ATOM 1360 C C . ALA A 1 180 ? 15.792 4.945 -26.536 1.00 97.75 180 ALA A C 1
ATOM 1362 O O . ALA A 1 180 ? 16.366 5.754 -27.275 1.00 97.75 180 ALA A O 1
ATOM 1363 N N . ASN A 1 181 ? 14.682 5.269 -25.867 1.00 97.81 181 ASN A N 1
ATOM 1364 C CA . ASN A 1 181 ? 14.083 6.607 -25.893 1.00 97.81 181 ASN A CA 1
ATOM 1365 C C . ASN A 1 181 ? 14.931 7.642 -25.146 1.00 97.81 181 ASN A C 1
ATOM 1367 O O . ASN A 1 181 ? 15.148 8.740 -25.671 1.00 97.81 181 ASN A O 1
ATOM 1371 N N . ALA A 1 182 ? 15.487 7.284 -23.988 1.00 97.75 182 ALA A N 1
ATOM 1372 C CA . ALA A 1 182 ? 16.425 8.122 -23.251 1.00 97.75 182 ALA A CA 1
ATOM 1373 C C . ALA A 1 182 ? 17.642 8.469 -24.121 1.00 97.75 182 ALA A C 1
ATOM 1375 O O . ALA A 1 182 ? 17.981 9.638 -24.273 1.00 97.75 182 ALA A O 1
ATOM 1376 N N . ALA A 1 183 ? 18.241 7.489 -24.808 1.00 97.50 183 ALA A N 1
ATOM 1377 C CA . ALA A 1 183 ? 19.387 7.727 -25.689 1.00 97.50 183 ALA A CA 1
ATOM 1378 C C . ALA A 1 183 ? 19.070 8.675 -26.863 1.00 97.50 183 ALA A C 1
ATOM 1380 O O . ALA A 1 183 ? 19.927 9.454 -27.285 1.00 97.50 183 ALA A O 1
ATOM 1381 N N . LYS A 1 184 ? 17.849 8.623 -27.416 1.00 96.25 184 LYS A N 1
ATOM 1382 C CA . LYS A 1 184 ? 17.391 9.578 -28.446 1.00 96.25 184 LYS A CA 1
ATOM 1383 C C . LYS A 1 184 ? 17.251 10.991 -27.882 1.00 96.25 184 LYS A C 1
ATOM 1385 O O . LYS A 1 184 ? 17.662 11.943 -28.539 1.00 96.25 184 LYS A O 1
ATOM 1390 N N . SER A 1 185 ? 16.696 11.103 -26.682 1.00 96.75 185 SER A N 1
ATOM 1391 C CA . SER A 1 185 ? 16.412 12.375 -26.008 1.00 96.75 185 SER A CA 1
ATOM 1392 C C . SER A 1 185 ? 17.689 13.053 -25.514 1.00 96.75 185 SER A C 1
ATOM 1394 O O . SER A 1 185 ? 17.852 14.258 -25.682 1.00 96.75 185 SER A O 1
ATOM 1396 N N . ALA A 1 186 ? 18.663 12.263 -25.055 1.00 97.00 186 ALA A N 1
ATOM 1397 C CA . ALA A 1 186 ? 19.987 12.735 -24.664 1.00 97.00 186 ALA A CA 1
ATOM 1398 C C . ALA A 1 186 ? 20.712 13.467 -25.806 1.00 97.00 186 ALA A C 1
ATOM 1400 O O . ALA A 1 186 ? 21.314 14.510 -25.579 1.00 97.00 186 ALA A O 1
ATOM 1401 N N . ARG A 1 187 ? 20.589 12.994 -27.059 1.00 96.19 187 ARG A N 1
ATOM 1402 C CA . ARG A 1 187 ? 21.175 13.679 -28.234 1.00 96.19 187 ARG A CA 1
ATOM 1403 C C . ARG A 1 187 ? 20.585 15.067 -28.499 1.00 96.19 187 ARG A C 1
ATOM 1405 O O . ARG A 1 187 ? 21.183 15.835 -29.242 1.00 96.19 187 ARG A O 1
ATOM 1412 N N . ARG A 1 188 ? 19.412 15.366 -27.937 1.00 93.81 188 ARG A N 1
ATOM 1413 C CA . ARG A 1 188 ? 18.717 16.655 -28.056 1.00 93.81 188 ARG A CA 1
ATOM 1414 C C . ARG A 1 188 ? 18.871 17.525 -26.805 1.00 93.81 188 ARG A C 1
ATOM 1416 O O . ARG A 1 188 ? 18.305 18.608 -26.771 1.00 93.81 188 ARG A O 1
ATOM 1423 N N . GLY A 1 189 ? 19.592 17.051 -25.786 1.00 95.88 189 GLY A N 1
ATOM 1424 C CA . GLY A 1 189 ? 19.721 17.753 -24.508 1.00 95.88 189 GLY A CA 1
ATOM 1425 C C . GLY A 1 189 ? 18.439 17.782 -23.665 1.00 95.88 189 GLY A C 1
ATOM 1426 O O . GLY A 1 189 ? 18.348 18.593 -22.751 1.00 95.88 189 GLY A O 1
ATOM 1427 N N . ASP A 1 190 ? 17.453 16.918 -23.938 1.00 97.44 190 ASP A N 1
ATOM 1428 C CA . ASP A 1 190 ? 16.205 16.845 -23.161 1.00 97.44 190 ASP A CA 1
ATOM 1429 C C . ASP A 1 190 ? 16.424 16.073 -21.849 1.00 97.44 190 ASP A C 1
ATOM 1431 O O . ASP A 1 190 ? 16.165 14.870 -21.739 1.00 97.44 190 ASP A O 1
ATOM 1435 N N . VAL A 1 191 ? 16.974 16.776 -20.858 1.00 97.69 191 VAL A N 1
ATOM 1436 C CA . VAL A 1 191 ? 17.328 16.221 -19.543 1.00 97.69 191 VAL A CA 1
ATOM 1437 C C . VAL A 1 191 ? 16.101 15.693 -18.796 1.00 97.69 191 VAL A C 1
ATOM 1439 O O . VAL A 1 191 ? 16.192 14.663 -18.121 1.00 97.69 191 VAL A O 1
ATOM 1442 N N . LEU A 1 192 ? 14.950 16.357 -18.931 1.00 97.50 192 LEU A N 1
ATOM 1443 C CA . LEU A 1 192 ? 13.722 15.950 -18.254 1.00 97.50 192 LEU A CA 1
ATOM 1444 C C . LEU A 1 192 ? 13.245 14.589 -18.766 1.00 97.50 192 LEU A C 1
ATOM 1446 O O . LEU A 1 192 ? 13.053 13.668 -17.971 1.00 97.50 192 LEU A O 1
ATOM 1450 N N . HIS A 1 193 ? 13.106 14.422 -20.082 1.00 97.62 193 HIS A N 1
ATOM 1451 C CA . HIS A 1 193 ? 12.612 13.164 -20.639 1.00 97.62 193 HIS A CA 1
ATOM 1452 C C . HIS A 1 193 ? 13.593 12.002 -20.420 1.00 97.62 193 HIS A C 1
ATOM 1454 O O . HIS A 1 193 ? 13.165 10.873 -20.160 1.00 97.62 193 HIS A O 1
ATOM 1460 N N . VAL A 1 194 ? 14.906 12.270 -20.454 1.00 98.25 194 VAL A N 1
ATOM 1461 C CA . VAL A 1 194 ? 15.930 11.290 -20.054 1.00 98.25 194 VAL A CA 1
ATOM 1462 C C . VAL A 1 194 ? 15.718 10.845 -18.609 1.00 98.25 194 VAL A C 1
ATOM 1464 O O . VAL A 1 194 ? 15.678 9.642 -18.352 1.00 98.25 194 VAL A O 1
ATOM 1467 N N . SER A 1 195 ? 15.542 11.792 -17.684 1.00 97.25 195 SER A N 1
ATOM 1468 C CA . SER A 1 195 ? 15.354 11.487 -16.262 1.00 97.25 195 SER A CA 1
ATOM 1469 C C . SER A 1 195 ? 14.105 10.637 -16.037 1.00 97.25 195 SER A C 1
ATOM 1471 O O . SER A 1 195 ? 14.192 9.592 -15.402 1.00 97.25 195 SER A O 1
ATOM 1473 N N . LEU A 1 196 ? 12.974 11.005 -16.648 1.00 96.50 196 LEU A N 1
ATOM 1474 C CA . LEU A 1 196 ? 11.720 10.248 -16.550 1.00 96.50 196 LEU A CA 1
ATOM 1475 C C . LEU A 1 196 ? 11.860 8.809 -17.069 1.00 96.50 196 LEU A C 1
ATOM 1477 O O . LEU A 1 196 ? 11.428 7.864 -16.404 1.00 96.50 196 LEU A O 1
ATOM 1481 N N . CYS A 1 197 ? 12.503 8.624 -18.228 1.00 97.81 197 CYS A N 1
ATOM 1482 C CA . CYS A 1 197 ? 12.751 7.292 -18.781 1.00 97.81 197 CYS A CA 1
ATOM 1483 C C . CYS A 1 197 ? 13.603 6.442 -17.832 1.00 97.81 197 CYS A C 1
ATOM 1485 O O . CYS A 1 197 ? 13.261 5.293 -17.559 1.00 97.81 197 CYS A O 1
ATOM 1487 N N . LEU A 1 198 ? 14.708 6.997 -17.326 1.00 96.62 198 LEU A N 1
ATOM 1488 C CA . LEU A 1 198 ? 15.635 6.258 -16.471 1.00 96.62 198 LEU A CA 1
ATOM 1489 C C . LEU A 1 198 ? 15.037 5.955 -15.092 1.00 96.62 198 LEU A C 1
ATOM 1491 O O . LEU A 1 198 ? 15.196 4.835 -14.611 1.00 96.62 198 LEU A O 1
ATOM 1495 N N . SER A 1 199 ? 14.288 6.881 -14.487 1.00 94.69 199 SER A N 1
ATOM 1496 C CA . SER A 1 199 ? 13.566 6.624 -13.234 1.00 94.69 199 SER A CA 1
ATOM 1497 C C . SER A 1 199 ? 12.579 5.465 -13.381 1.00 94.69 199 SER A C 1
ATOM 1499 O O . SER A 1 199 ? 12.529 4.582 -12.523 1.00 94.69 199 SER A O 1
ATOM 1501 N N . ARG A 1 200 ? 11.842 5.401 -14.498 1.00 95.31 200 ARG A N 1
ATOM 1502 C CA . ARG A 1 200 ? 10.920 4.288 -14.754 1.00 95.31 200 ARG A CA 1
ATOM 1503 C C . ARG A 1 200 ? 11.638 2.968 -15.033 1.00 95.31 200 ARG A C 1
ATOM 1505 O O . ARG A 1 200 ? 11.201 1.938 -14.526 1.00 95.31 200 ARG A O 1
ATOM 1512 N N . VAL A 1 201 ? 12.763 2.990 -15.754 1.00 96.25 201 VAL A N 1
ATOM 1513 C CA . VAL A 1 201 ? 13.633 1.810 -15.931 1.00 96.25 201 VAL A CA 1
ATOM 1514 C C . VAL A 1 201 ? 14.052 1.239 -14.578 1.00 96.25 201 VAL A C 1
ATOM 1516 O O . VAL A 1 201 ? 13.937 0.035 -14.368 1.00 96.25 201 VAL A O 1
ATOM 1519 N N . VAL A 1 202 ? 14.496 2.085 -13.645 1.00 93.56 202 VAL A N 1
ATOM 1520 C CA . VAL A 1 202 ? 14.894 1.641 -12.302 1.00 93.56 202 VAL A CA 1
ATOM 1521 C C . VAL A 1 202 ? 13.718 0.982 -11.575 1.00 93.56 202 VAL A C 1
ATOM 1523 O O . VAL A 1 202 ? 13.878 -0.128 -11.073 1.00 93.56 202 VAL A O 1
ATOM 1526 N N . GLY A 1 203 ? 12.530 1.596 -11.582 1.00 92.88 203 GLY A N 1
ATOM 1527 C CA . GLY A 1 203 ? 11.332 1.011 -10.965 1.00 92.88 203 GLY A CA 1
ATOM 1528 C C . GLY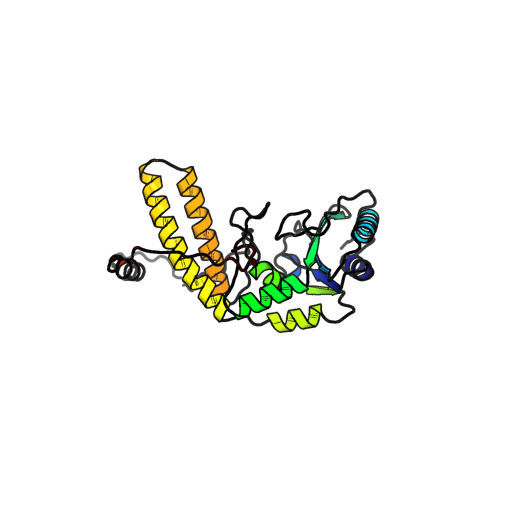 A 1 203 ? 10.962 -0.366 -11.526 1.00 92.88 203 GLY A C 1
ATOM 1529 O O . GLY A 1 203 ? 10.726 -1.299 -10.760 1.00 92.88 203 GLY A O 1
ATOM 1530 N N . LEU A 1 204 ? 10.985 -0.516 -12.855 1.00 94.56 204 LEU A N 1
ATOM 1531 C CA . LEU A 1 204 ? 10.727 -1.791 -13.538 1.00 94.56 204 LEU A CA 1
ATOM 1532 C C . LEU A 1 204 ? 11.721 -2.877 -13.116 1.00 94.56 204 LEU A C 1
ATOM 1534 O O . LEU A 1 204 ? 11.331 -4.010 -12.835 1.00 94.56 204 LEU A O 1
ATOM 1538 N N . LEU A 1 205 ? 13.010 -2.535 -13.058 1.00 94.25 205 LEU A N 1
ATOM 1539 C CA . LEU A 1 205 ? 14.061 -3.478 -12.684 1.00 94.25 205 LEU A CA 1
ATOM 1540 C C . LEU A 1 205 ? 13.978 -3.880 -11.210 1.00 94.25 205 LEU A C 1
ATOM 1542 O O . LEU A 1 205 ? 14.207 -5.045 -10.896 1.00 94.25 205 LEU A O 1
ATOM 1546 N N . VAL A 1 206 ? 13.620 -2.954 -10.316 1.00 93.12 206 VAL A N 1
ATOM 1547 C CA . VAL A 1 206 ? 13.387 -3.262 -8.897 1.00 93.12 206 VAL A CA 1
ATOM 1548 C C . VAL A 1 206 ? 12.217 -4.235 -8.750 1.00 93.12 206 VAL A C 1
ATOM 1550 O O . VAL A 1 206 ? 12.382 -5.274 -8.111 1.00 93.12 206 VAL A O 1
ATOM 1553 N N . GLN A 1 207 ? 11.081 -3.966 -9.400 1.00 93.94 207 GLN A N 1
ATOM 1554 C CA . GLN A 1 207 ? 9.925 -4.872 -9.398 1.00 93.94 207 GLN A CA 1
ATOM 1555 C C . GLN A 1 207 ? 10.295 -6.266 -9.922 1.00 93.94 207 GLN A C 1
ATOM 1557 O O . GLN A 1 207 ? 10.020 -7.276 -9.274 1.00 93.94 207 GLN A O 1
ATOM 1562 N N . ALA A 1 208 ? 11.002 -6.332 -11.053 1.00 94.88 208 ALA A N 1
ATOM 1563 C CA . ALA A 1 208 ? 11.460 -7.593 -11.627 1.00 94.88 208 ALA A CA 1
ATOM 1564 C C . ALA A 1 208 ? 12.442 -8.347 -10.722 1.00 94.88 208 ALA A C 1
ATOM 1566 O O . ALA A 1 208 ? 12.369 -9.571 -10.638 1.00 94.88 208 ALA A O 1
ATOM 1567 N N . LEU A 1 209 ? 13.351 -7.650 -10.035 1.00 94.88 209 LEU A N 1
ATOM 1568 C CA . LEU A 1 209 ? 14.318 -8.272 -9.131 1.00 94.88 209 LEU A CA 1
ATOM 1569 C C . LEU A 1 209 ? 13.628 -8.881 -7.906 1.00 94.88 209 LEU A C 1
ATOM 1571 O O . LEU A 1 209 ? 13.908 -10.023 -7.541 1.00 94.88 209 LEU A O 1
ATOM 1575 N N . PHE A 1 210 ? 12.687 -8.151 -7.306 1.00 94.88 210 PHE A N 1
ATOM 1576 C CA . PHE A 1 210 ? 11.855 -8.665 -6.219 1.00 94.88 210 PHE A CA 1
ATOM 1577 C C . PHE A 1 210 ? 11.069 -9.898 -6.660 1.00 94.88 210 PHE A C 1
ATOM 1579 O O . PHE A 1 210 ? 11.163 -10.952 -6.026 1.00 94.88 210 PHE A O 1
ATOM 1586 N N . ALA A 1 211 ? 10.394 -9.802 -7.805 1.00 95.94 211 ALA A N 1
ATOM 1587 C CA . ALA A 1 211 ? 9.641 -10.902 -8.383 1.00 95.94 211 ALA A CA 1
ATOM 1588 C C . ALA A 1 211 ? 10.531 -12.124 -8.667 1.00 95.94 211 ALA A C 1
ATOM 1590 O O . ALA A 1 211 ? 10.178 -13.245 -8.298 1.00 95.94 211 ALA A O 1
ATOM 1591 N N . HIS A 1 212 ? 11.718 -11.927 -9.253 1.00 96.19 212 HIS A N 1
ATOM 1592 C CA . HIS A 1 212 ? 12.693 -12.990 -9.526 1.00 96.19 212 HIS A CA 1
ATOM 1593 C C . HIS A 1 212 ? 13.049 -13.783 -8.260 1.00 96.19 212 HIS A C 1
ATOM 1595 O O . HIS A 1 212 ? 13.102 -15.015 -8.285 1.00 96.19 212 HIS A O 1
ATOM 1601 N N . HIS A 1 213 ? 13.210 -13.080 -7.137 1.00 96.06 213 HIS A N 1
ATOM 1602 C CA . HIS A 1 213 ? 13.467 -13.669 -5.825 1.00 96.06 213 HIS A CA 1
ATOM 1603 C C . HIS A 1 213 ? 12.205 -14.096 -5.064 1.00 96.06 213 HIS A C 1
ATOM 1605 O O . HIS A 1 213 ? 12.323 -14.500 -3.910 1.00 96.06 213 HIS A O 1
ATOM 1611 N N . ARG A 1 214 ? 11.018 -14.054 -5.690 1.00 96.81 214 ARG A N 1
ATOM 1612 C CA . ARG A 1 214 ? 9.725 -14.401 -5.070 1.00 96.81 214 ARG A CA 1
ATOM 1613 C C . ARG A 1 214 ? 9.424 -13.558 -3.829 1.00 96.81 214 ARG A C 1
ATOM 1615 O O . ARG A 1 214 ? 8.872 -14.046 -2.847 1.00 96.81 214 ARG A O 1
ATOM 1622 N N . ARG A 1 215 ? 9.823 -12.287 -3.864 1.00 94.62 215 ARG A N 1
ATOM 1623 C CA . ARG A 1 215 ? 9.581 -11.305 -2.807 1.00 94.62 215 ARG A CA 1
ATOM 1624 C C . ARG A 1 215 ? 8.579 -10.268 -3.291 1.00 94.62 215 ARG A C 1
ATOM 1626 O O . ARG A 1 215 ? 8.624 -9.837 -4.440 1.00 94.62 215 ARG A O 1
ATOM 1633 N N . TRP A 1 216 ? 7.704 -9.832 -2.394 1.00 94.06 216 TRP A N 1
ATOM 1634 C CA . TRP A 1 216 ? 6.770 -8.744 -2.661 1.00 94.06 216 TRP A CA 1
ATOM 1635 C C . TRP A 1 216 ? 7.474 -7.387 -2.583 1.00 94.06 216 TRP A C 1
ATOM 1637 O O . TRP A 1 216 ? 8.218 -7.123 -1.639 1.00 94.06 216 TRP A O 1
ATOM 1647 N N . CYS A 1 217 ? 7.235 -6.531 -3.577 1.00 92.38 217 CYS A N 1
ATOM 1648 C CA . CYS A 1 217 ? 7.701 -5.147 -3.611 1.00 92.38 217 CYS A CA 1
ATOM 1649 C C . CYS A 1 217 ? 6.493 -4.226 -3.403 1.00 92.38 217 CYS A C 1
ATOM 1651 O O . CYS A 1 217 ? 5.567 -4.250 -4.213 1.00 92.38 217 CYS A O 1
ATOM 1653 N N . LEU A 1 218 ? 6.475 -3.461 -2.306 1.00 89.44 218 LEU A N 1
ATOM 1654 C CA . LEU A 1 218 ? 5.297 -2.668 -1.925 1.00 89.44 218 LEU A CA 1
ATOM 1655 C C . LEU A 1 218 ? 5.274 -1.284 -2.575 1.00 89.44 218 LEU A C 1
ATOM 1657 O O . LEU A 1 218 ? 4.225 -0.821 -3.008 1.00 89.44 218 LEU A O 1
ATOM 1661 N N . ASN A 1 219 ? 6.417 -0.606 -2.646 1.00 79.81 219 ASN A N 1
ATOM 1662 C CA . ASN A 1 219 ? 6.502 0.736 -3.206 1.00 79.81 219 ASN A CA 1
ATOM 1663 C C . ASN A 1 219 ? 7.928 1.056 -3.680 1.00 79.81 219 ASN A C 1
ATOM 1665 O O . ASN A 1 219 ? 8.873 0.286 -3.504 1.00 79.81 219 ASN A O 1
ATOM 1669 N N . GLU A 1 220 ? 8.059 2.219 -4.303 1.00 69.69 220 GLU A N 1
ATOM 1670 C CA . GLU A 1 220 ? 9.309 2.812 -4.762 1.00 69.69 220 GLU A CA 1
ATOM 1671 C C . GLU A 1 220 ? 10.169 3.404 -3.630 1.00 69.69 220 GLU A C 1
ATOM 1673 O O . GLU A 1 220 ? 11.333 3.739 -3.869 1.00 69.69 220 GLU A O 1
ATOM 1678 N N . LYS A 1 221 ? 9.634 3.506 -2.401 1.00 65.12 221 LYS A N 1
ATOM 1679 C CA . LYS A 1 221 ? 10.402 3.864 -1.200 1.00 65.12 221 LYS A CA 1
ATOM 1680 C C . LYS A 1 221 ? 11.219 2.631 -0.809 1.00 65.12 221 LYS A C 1
ATOM 1682 O O . LYS A 1 221 ? 10.763 1.749 -0.090 1.00 65.12 221 LYS A O 1
ATOM 1687 N N . GLY A 1 222 ? 12.400 2.531 -1.413 1.00 52.62 222 GLY A N 1
ATOM 1688 C CA . GLY A 1 222 ? 13.180 1.301 -1.465 1.00 52.62 222 GLY A CA 1
ATOM 1689 C C . GLY A 1 222 ? 13.326 0.587 -0.110 1.00 52.62 222 GLY A C 1
ATOM 1690 O O . GLY A 1 222 ? 13.701 1.225 0.873 1.00 52.62 222 GLY A O 1
ATOM 1691 N N . PRO A 1 223 ? 13.104 -0.737 -0.038 1.00 47.06 223 PRO A N 1
ATOM 1692 C CA . PRO A 1 223 ? 13.688 -1.548 1.027 1.00 47.06 223 PRO A CA 1
ATOM 1693 C C . PRO A 1 223 ? 15.228 -1.516 0.921 1.00 47.06 223 PRO A C 1
ATOM 1695 O O . PRO A 1 223 ? 15.757 -1.198 -0.153 1.00 47.06 223 PRO A O 1
ATOM 1698 N N . PRO A 1 224 ? 15.972 -1.855 1.995 1.00 45.19 224 PRO A N 1
ATOM 1699 C CA . PRO A 1 224 ? 17.426 -1.979 1.916 1.00 45.19 224 PRO A CA 1
ATOM 1700 C C . PRO A 1 224 ? 17.812 -2.897 0.744 1.00 45.19 224 PRO A C 1
ATOM 1702 O O . PRO A 1 224 ? 17.079 -3.848 0.439 1.00 45.19 224 PRO A O 1
ATOM 1705 N N . PRO A 1 225 ? 18.924 -2.603 0.043 1.00 44.03 225 PRO A N 1
ATOM 1706 C CA . PRO A 1 225 ? 19.275 -3.310 -1.179 1.00 44.03 225 PRO A CA 1
ATOM 1707 C C . PRO A 1 225 ? 19.329 -4.822 -0.921 1.00 44.03 225 PRO A C 1
ATOM 1709 O O . PRO A 1 225 ? 19.776 -5.248 0.149 1.00 44.03 225 PRO A O 1
ATOM 1712 N N . PRO A 1 226 ? 18.885 -5.655 -1.882 1.00 46.38 226 PRO A N 1
ATOM 1713 C CA . PRO A 1 226 ? 19.072 -7.092 -1.767 1.00 46.38 226 PRO A CA 1
ATOM 1714 C C . PRO A 1 226 ? 20.566 -7.407 -1.597 1.00 46.38 226 PRO A C 1
ATOM 1716 O O . PRO A 1 226 ? 21.411 -6.627 -2.055 1.00 46.38 226 PRO A O 1
ATOM 1719 N N . PRO A 1 227 ? 20.912 -8.541 -0.956 1.00 47.81 227 PRO A N 1
ATOM 1720 C CA . PRO A 1 227 ? 22.303 -8.957 -0.855 1.00 47.81 227 PRO A CA 1
ATOM 1721 C C . PRO A 1 227 ? 22.936 -8.969 -2.256 1.00 47.81 227 PRO A C 1
ATOM 1723 O O . PRO A 1 227 ? 22.253 -9.299 -3.234 1.00 47.81 227 PRO A O 1
ATOM 1726 N N . PRO A 1 228 ? 24.211 -8.564 -2.381 1.00 45.62 228 PRO A N 1
ATOM 1727 C CA . PRO A 1 228 ? 24.848 -8.377 -3.674 1.00 45.62 228 PRO A CA 1
ATOM 1728 C C . PRO A 1 228 ? 24.731 -9.643 -4.530 1.00 45.62 228 PRO A C 1
ATOM 1730 O O . PRO A 1 228 ? 24.969 -10.753 -4.062 1.00 45.62 228 PRO A O 1
ATOM 1733 N N . LEU A 1 229 ? 24.416 -9.456 -5.816 1.00 51.38 229 LEU A N 1
ATOM 1734 C CA . LEU A 1 229 ? 24.273 -10.522 -6.823 1.00 51.38 229 LEU A CA 1
ATOM 1735 C C . LEU A 1 229 ? 25.574 -11.304 -7.091 1.00 51.38 229 LEU A C 1
ATOM 1737 O O . LEU A 1 229 ? 25.599 -12.218 -7.914 1.00 51.38 229 LEU A O 1
ATOM 1741 N N . VAL A 1 230 ? 26.662 -10.942 -6.416 1.00 42.28 230 VAL A N 1
ATOM 1742 C CA . VAL A 1 230 ? 27.975 -11.564 -6.531 1.00 42.28 230 VAL A CA 1
ATOM 1743 C C . VAL A 1 230 ? 28.442 -11.898 -5.114 1.00 42.28 230 VAL A C 1
ATOM 1745 O O . VAL A 1 230 ? 28.443 -10.995 -4.273 1.00 42.28 230 VAL A O 1
ATOM 1748 N N . PRO A 1 231 ? 28.862 -13.145 -4.821 1.00 37.38 231 PRO A N 1
ATOM 1749 C CA . PRO A 1 231 ? 29.549 -13.442 -3.572 1.00 37.38 231 PRO A CA 1
ATOM 1750 C C . PRO A 1 231 ? 30.730 -12.481 -3.441 1.00 37.38 231 PRO A C 1
ATOM 1752 O O . PRO A 1 231 ? 31.571 -12.420 -4.344 1.00 37.38 231 PRO A O 1
ATOM 1755 N N . GLN A 1 232 ? 30.787 -11.712 -2.353 1.00 40.22 232 GLN A N 1
ATOM 1756 C CA . GLN A 1 232 ? 31.969 -10.917 -2.052 1.00 40.22 232 GLN A CA 1
ATOM 1757 C C . GLN A 1 232 ? 33.124 -11.890 -1.823 1.00 40.22 232 GLN A C 1
ATOM 1759 O O . GLN A 1 232 ? 33.235 -12.519 -0.776 1.00 40.22 232 GLN A O 1
ATOM 1764 N N . ARG A 1 233 ? 33.972 -12.069 -2.838 1.00 39.69 233 ARG A N 1
ATOM 1765 C CA . ARG A 1 233 ? 35.294 -12.639 -2.614 1.00 39.69 233 ARG A CA 1
ATOM 1766 C C . ARG A 1 233 ? 36.091 -11.575 -1.876 1.00 39.69 233 ARG A C 1
ATOM 1768 O O . ARG A 1 233 ? 36.467 -10.571 -2.475 1.00 39.69 233 ARG A O 1
ATOM 1775 N N . GLU A 1 234 ? 36.344 -11.801 -0.594 1.00 41.34 234 GLU A N 1
ATOM 1776 C CA . GLU A 1 234 ? 37.406 -11.113 0.135 1.00 41.34 234 GLU A CA 1
ATOM 1777 C C . GLU A 1 234 ? 38.739 -11.462 -0.540 1.00 41.34 234 GLU A C 1
ATOM 1779 O O . GLU A 1 234 ? 39.353 -12.497 -0.291 1.00 41.34 234 GLU A O 1
ATOM 1784 N N . GLY A 1 235 ? 39.144 -10.633 -1.496 1.00 36.91 235 GLY A N 1
ATOM 1785 C CA . GLY A 1 235 ? 40.372 -10.792 -2.255 1.00 36.91 235 GLY A CA 1
ATOM 1786 C C . GLY A 1 235 ? 41.168 -9.504 -2.191 1.00 36.91 235 GLY A C 1
ATOM 1787 O O . GLY A 1 235 ? 40.804 -8.522 -2.833 1.00 36.91 235 GLY A O 1
ATOM 1788 N N . ARG A 1 236 ? 42.255 -9.522 -1.409 1.00 36.28 236 ARG A N 1
ATOM 1789 C CA . ARG A 1 236 ? 43.326 -8.516 -1.430 1.00 36.28 236 ARG A CA 1
ATOM 1790 C C . ARG A 1 236 ? 43.621 -8.083 -2.866 1.00 36.28 236 ARG A C 1
ATOM 1792 O O . ARG A 1 236 ? 43.879 -8.923 -3.725 1.00 36.28 236 ARG A O 1
ATOM 1799 N N . VAL A 1 237 ? 43.657 -6.771 -3.083 1.00 35.72 237 VAL A N 1
ATOM 1800 C CA . VAL A 1 237 ? 44.175 -6.165 -4.310 1.00 35.72 237 VAL A CA 1
ATOM 1801 C C . VAL A 1 237 ? 45.656 -6.531 -4.432 1.00 35.72 237 VAL A C 1
ATOM 1803 O O . VAL A 1 237 ? 46.504 -5.981 -3.734 1.00 35.72 237 VAL A O 1
ATOM 1806 N N . GLY A 1 238 ? 45.953 -7.494 -5.299 1.00 29.72 238 GLY A N 1
ATOM 1807 C CA . GLY A 1 238 ? 47.273 -7.735 -5.865 1.00 29.72 238 GLY A CA 1
ATOM 1808 C C . GLY A 1 238 ? 47.204 -7.405 -7.351 1.00 29.72 238 GLY A C 1
ATOM 1809 O O . GLY A 1 238 ? 46.353 -7.940 -8.058 1.00 29.72 238 GLY A O 1
ATOM 1810 N N . GLY A 1 239 ? 48.039 -6.467 -7.797 1.00 33.53 239 GLY A N 1
ATOM 1811 C CA . GLY A 1 239 ? 48.068 -5.999 -9.179 1.00 33.53 239 GLY A CA 1
ATOM 1812 C C . GLY A 1 239 ? 48.414 -7.099 -10.186 1.00 33.53 239 GLY A C 1
ATOM 1813 O O . GLY A 1 239 ? 49.180 -8.013 -9.893 1.00 33.53 239 GLY A O 1
ATOM 1814 N N . GLY A 1 240 ? 47.870 -6.967 -11.393 1.00 27.30 240 GLY A N 1
ATOM 1815 C CA . GLY A 1 240 ? 48.204 -7.799 -12.547 1.00 27.30 240 GLY A CA 1
ATOM 1816 C C . GLY A 1 240 ? 47.165 -7.617 -13.646 1.00 27.30 240 GLY A C 1
ATOM 1817 O O . GLY A 1 240 ? 45.996 -7.922 -13.441 1.00 27.30 240 GLY A O 1
ATOM 1818 N N . GLY A 1 241 ? 47.571 -7.033 -14.774 1.00 28.36 241 GLY A N 1
ATOM 1819 C CA . GLY A 1 241 ? 46.688 -6.716 -15.893 1.00 28.36 241 GLY A CA 1
ATOM 1820 C C . GLY A 1 241 ? 46.237 -7.925 -16.718 1.00 28.36 241 GLY A C 1
ATOM 1821 O O . GLY A 1 241 ? 46.810 -9.004 -16.632 1.00 28.36 241 GLY A O 1
ATOM 1822 N N . GLY A 1 242 ? 45.249 -7.659 -17.581 1.00 27.69 242 GLY A N 1
ATOM 1823 C CA . GLY A 1 242 ? 44.863 -8.494 -18.722 1.00 27.69 242 GLY A CA 1
ATOM 1824 C C . GLY A 1 242 ? 43.807 -9.557 -18.418 1.00 27.69 242 GLY A C 1
ATOM 1825 O O . GLY A 1 242 ? 44.094 -10.561 -17.786 1.00 27.69 242 GLY A O 1
ATOM 1826 N N . ASP A 1 243 ? 42.577 -9.380 -18.897 1.00 28.19 243 ASP A N 1
ATOM 1827 C CA . ASP A 1 243 ? 42.148 -9.905 -20.204 1.00 28.19 243 ASP A CA 1
ATOM 1828 C C . ASP A 1 243 ? 40.615 -9.812 -20.335 1.00 28.19 243 ASP A C 1
ATOM 1830 O O . ASP A 1 243 ? 39.851 -9.911 -19.372 1.00 28.19 243 ASP A O 1
ATOM 1834 N N . ALA A 1 244 ? 40.167 -9.553 -21.556 1.00 38.28 244 ALA A N 1
ATOM 1835 C CA . ALA A 1 244 ? 38.782 -9.374 -21.930 1.00 38.28 244 ALA A CA 1
ATOM 1836 C C . ALA A 1 244 ? 38.051 -10.722 -22.007 1.00 38.28 244 ALA A C 1
ATOM 1838 O O . ALA A 1 244 ? 38.353 -11.567 -22.840 1.00 38.28 244 ALA A O 1
ATOM 1839 N N . GLY A 1 245 ? 36.993 -10.889 -21.216 1.00 32.91 245 GLY A N 1
ATOM 1840 C CA . GLY A 1 245 ? 36.073 -12.007 -21.398 1.00 32.91 245 GLY A CA 1
ATOM 1841 C C . GLY A 1 245 ? 35.104 -12.131 -20.238 1.00 32.91 245 GLY A C 1
ATOM 1842 O O . GLY A 1 245 ? 35.484 -12.667 -19.211 1.00 32.91 245 GLY A O 1
ATOM 1843 N N . HIS A 1 246 ? 33.888 -11.589 -20.407 1.00 29.84 246 HIS A N 1
ATOM 1844 C CA . HIS A 1 246 ? 32.613 -11.999 -19.769 1.00 29.84 246 HIS A CA 1
ATOM 1845 C C . HIS A 1 246 ? 31.541 -10.891 -19.690 1.00 29.84 246 HIS A C 1
ATOM 1847 O O . HIS A 1 246 ? 30.497 -11.085 -19.076 1.00 29.84 246 HIS A O 1
ATOM 1853 N N . VAL A 1 247 ? 31.685 -9.778 -20.419 1.00 31.19 247 VAL A N 1
ATOM 1854 C CA . VAL A 1 247 ? 30.565 -8.851 -20.696 1.00 31.19 247 VAL A CA 1
ATOM 1855 C C . VAL A 1 247 ? 30.017 -9.121 -22.099 1.00 31.19 247 VAL A C 1
ATOM 1857 O O . VAL A 1 247 ? 30.169 -8.330 -23.024 1.00 31.19 247 VAL A O 1
ATOM 1860 N N . CYS A 1 248 ? 29.416 -10.295 -22.302 1.00 29.77 248 CYS A N 1
ATOM 1861 C CA . CYS A 1 248 ? 28.747 -10.611 -23.565 1.00 29.77 248 CYS A CA 1
ATOM 1862 C C . CYS A 1 248 ? 27.593 -11.603 -23.369 1.00 29.77 248 CYS A C 1
ATOM 1864 O O . CYS A 1 248 ? 27.673 -12.765 -23.760 1.00 29.77 248 CYS A O 1
ATOM 1866 N N . ARG A 1 249 ? 26.482 -11.147 -22.772 1.00 32.12 249 ARG A N 1
ATOM 1867 C CA . ARG A 1 249 ? 25.188 -11.834 -22.968 1.00 32.12 249 ARG A CA 1
ATOM 1868 C C . ARG A 1 249 ? 23.923 -10.963 -22.960 1.00 32.12 249 ARG A C 1
ATOM 1870 O O . ARG A 1 249 ? 22.846 -11.493 -23.181 1.00 32.12 249 ARG A O 1
ATOM 1877 N N . VAL A 1 250 ? 24.033 -9.632 -22.878 1.00 35.91 250 VAL A N 1
ATOM 1878 C CA . VAL A 1 250 ? 22.878 -8.708 -23.042 1.00 35.91 250 VAL A CA 1
ATOM 1879 C C . VAL A 1 250 ? 22.791 -8.102 -24.460 1.00 35.91 250 VAL A C 1
ATOM 1881 O O . VAL A 1 250 ? 21.869 -7.366 -24.785 1.00 35.91 250 VAL A O 1
ATOM 1884 N N . ARG A 1 251 ? 23.699 -8.462 -25.382 1.00 28.80 251 ARG A N 1
ATOM 1885 C CA . ARG A 1 251 ? 23.664 -7.982 -26.784 1.00 28.80 251 ARG A CA 1
ATOM 1886 C C . ARG A 1 251 ? 22.973 -8.913 -27.793 1.00 28.80 251 ARG A C 1
ATOM 1888 O O . ARG A 1 251 ? 22.775 -8.493 -28.930 1.00 28.80 251 ARG A O 1
ATOM 1895 N N . ARG A 1 252 ? 22.584 -10.144 -27.424 1.00 29.72 252 ARG A N 1
ATOM 1896 C CA . ARG A 1 252 ? 21.941 -11.094 -28.365 1.00 29.72 252 ARG A CA 1
ATOM 1897 C C . ARG A 1 252 ? 20.409 -11.103 -28.357 1.00 29.72 252 ARG A C 1
ATOM 1899 O O . ARG A 1 252 ? 19.839 -11.509 -29.360 1.00 29.72 252 ARG A O 1
ATOM 1906 N N . ALA A 1 253 ? 19.742 -10.585 -27.324 1.00 32.66 253 ALA A N 1
ATOM 1907 C CA . ALA A 1 253 ? 18.275 -10.493 -27.320 1.00 32.66 253 ALA A CA 1
ATOM 1908 C C . ALA A 1 253 ? 17.743 -9.352 -28.218 1.00 32.66 253 ALA A C 1
ATOM 1910 O O . ALA A 1 253 ? 16.705 -9.490 -28.856 1.00 32.66 253 ALA A O 1
ATOM 1911 N N . GLY A 1 254 ? 18.498 -8.256 -28.367 1.00 35.03 254 GLY A N 1
ATOM 1912 C CA . GLY A 1 254 ? 18.080 -7.090 -29.161 1.00 35.03 254 GLY A CA 1
ATOM 1913 C C . GLY A 1 254 ? 18.200 -7.227 -30.687 1.00 35.03 254 GLY A C 1
ATOM 1914 O O . GLY A 1 254 ? 17.772 -6.327 -31.400 1.00 35.03 254 GLY A O 1
ATOM 1915 N N . ARG A 1 255 ? 18.779 -8.318 -31.217 1.00 32.41 255 ARG A N 1
ATOM 1916 C CA . ARG A 1 255 ? 18.907 -8.540 -32.677 1.00 32.41 255 ARG A CA 1
ATOM 1917 C C . ARG A 1 255 ? 17.869 -9.487 -33.272 1.00 32.41 255 ARG A C 1
ATOM 1919 O O . ARG A 1 255 ? 17.739 -9.508 -34.488 1.00 32.41 255 ARG A O 1
ATOM 1926 N N . VAL A 1 256 ? 17.114 -10.216 -32.451 1.00 35.53 256 VAL A N 1
ATOM 1927 C CA . VAL A 1 256 ? 16.036 -11.092 -32.945 1.00 35.53 256 VAL A CA 1
ATOM 1928 C C . VAL A 1 256 ? 14.721 -10.314 -33.104 1.00 35.53 256 VAL A C 1
ATOM 1930 O O . VAL A 1 256 ? 13.957 -10.593 -34.017 1.00 35.53 256 VAL A O 1
ATOM 1933 N N . ALA A 1 257 ? 14.503 -9.247 -32.326 1.00 38.38 257 ALA A N 1
ATOM 1934 C CA . ALA A 1 257 ? 13.303 -8.406 -32.438 1.00 38.38 257 ALA A CA 1
ATOM 1935 C C . ALA A 1 257 ? 13.334 -7.379 -33.595 1.00 38.38 257 ALA A C 1
ATOM 1937 O O . ALA A 1 257 ? 12.318 -6.760 -33.893 1.00 38.38 257 ALA A O 1
ATOM 1938 N N . ALA A 1 258 ? 14.481 -7.187 -34.261 1.00 36.09 258 ALA A N 1
ATOM 1939 C CA . ALA A 1 258 ? 14.623 -6.243 -35.379 1.00 36.09 258 ALA A CA 1
ATOM 1940 C C . ALA A 1 258 ? 14.442 -6.892 -36.769 1.00 36.09 258 ALA A C 1
ATOM 1942 O O . ALA A 1 258 ? 14.454 -6.191 -37.778 1.00 36.09 258 ALA A O 1
ATOM 1943 N N . GLY A 1 259 ? 14.268 -8.216 -36.837 1.00 31.89 259 GLY A N 1
ATOM 1944 C CA . GLY A 1 259 ? 14.069 -8.974 -38.075 1.00 31.89 259 GLY A CA 1
ATOM 1945 C C . GLY A 1 259 ? 12.643 -9.502 -38.189 1.00 31.89 259 GLY A C 1
ATOM 1946 O O . GLY A 1 259 ? 12.439 -10.708 -38.172 1.00 31.89 259 GLY A O 1
ATOM 1947 N N . GLY A 1 260 ? 11.652 -8.613 -38.237 1.00 32.97 260 GLY A N 1
ATOM 1948 C CA . GLY A 1 260 ? 10.252 -9.041 -38.290 1.00 32.97 260 GLY A CA 1
ATOM 1949 C C . GLY A 1 260 ? 9.228 -7.914 -38.334 1.00 32.97 260 GLY A C 1
ATOM 1950 O O . GLY A 1 260 ? 8.137 -8.079 -37.810 1.00 32.97 260 GLY A O 1
ATOM 1951 N N . VAL A 1 261 ? 9.546 -6.762 -38.934 1.00 36.56 261 VAL A N 1
ATOM 1952 C CA . VAL A 1 261 ? 8.521 -5.751 -39.250 1.00 36.56 261 VAL A CA 1
ATOM 1953 C C . VAL A 1 261 ? 8.126 -5.925 -40.713 1.00 36.56 261 VAL A C 1
ATOM 1955 O O . VAL A 1 261 ? 8.517 -5.165 -41.594 1.00 36.56 261 VAL A O 1
ATOM 1958 N N . GLY A 1 262 ? 7.383 -7.002 -40.968 1.00 28.59 262 GLY A N 1
ATOM 1959 C CA . GLY A 1 262 ? 6.672 -7.249 -42.214 1.00 28.59 262 GLY A CA 1
ATOM 1960 C C . GLY A 1 262 ? 5.184 -6.985 -42.008 1.00 28.59 262 GLY A C 1
ATOM 1961 O O . GLY A 1 262 ? 4.480 -7.839 -41.488 1.00 28.59 262 GLY A O 1
ATOM 1962 N N . ARG A 1 263 ? 4.750 -5.780 -42.397 1.00 32.78 263 ARG A N 1
ATOM 1963 C CA . ARG A 1 263 ? 3.418 -5.422 -42.918 1.00 32.78 263 ARG A CA 1
ATOM 1964 C C . ARG A 1 263 ? 2.219 -6.224 -42.372 1.00 32.78 263 ARG A C 1
ATOM 1966 O O . ARG A 1 263 ? 1.879 -7.247 -42.947 1.00 32.78 263 ARG A O 1
ATOM 1973 N N . TRP A 1 264 ? 1.471 -5.642 -41.432 1.00 31.33 264 TRP A N 1
ATOM 1974 C CA . TRP A 1 264 ? 0.024 -5.872 -41.319 1.00 31.33 264 TRP A CA 1
ATOM 1975 C C . TRP A 1 264 ? -0.687 -4.557 -41.006 1.00 31.33 264 TRP A C 1
ATOM 1977 O O . TRP A 1 264 ? -0.480 -3.946 -39.961 1.00 31.33 264 TRP A O 1
ATOM 1987 N N . GLY A 1 265 ? -1.474 -4.101 -41.978 1.00 28.08 265 GLY A N 1
ATOM 1988 C CA . GLY A 1 265 ? -2.505 -3.093 -41.787 1.00 28.08 265 GLY A CA 1
ATOM 1989 C C . GLY A 1 265 ? -3.867 -3.767 -41.645 1.00 28.08 265 GLY A C 1
ATOM 1990 O O . GLY A 1 265 ? -4.059 -4.873 -42.145 1.00 28.08 265 GLY A O 1
ATOM 1991 N N . GLY A 1 266 ? -4.803 -3.051 -41.023 1.00 27.86 266 GLY A N 1
ATOM 1992 C CA . GLY A 1 266 ? -6.238 -3.276 -41.191 1.00 27.86 266 GLY A CA 1
ATOM 1993 C C . GLY A 1 266 ? -6.988 -3.751 -39.946 1.00 27.86 266 GLY A C 1
ATOM 1994 O O . GLY A 1 266 ? -6.932 -4.921 -39.598 1.00 27.86 266 GLY A O 1
ATOM 1995 N N . GLY A 1 267 ? -7.782 -2.840 -39.371 1.00 28.69 267 GLY A N 1
ATOM 1996 C CA . GLY A 1 267 ? -9.112 -3.156 -38.839 1.00 28.69 267 GLY A CA 1
ATOM 1997 C C . GLY A 1 267 ? -9.221 -3.532 -37.362 1.00 28.69 267 GLY A C 1
ATOM 1998 O O . GLY A 1 267 ? -9.371 -4.701 -37.031 1.00 28.69 267 GLY A O 1
ATOM 1999 N N . VAL A 1 268 ? -9.293 -2.533 -36.479 1.00 33.19 268 VAL A N 1
ATOM 2000 C CA . VAL A 1 268 ? -9.971 -2.679 -35.180 1.00 33.19 268 VAL A CA 1
ATOM 2001 C C . VAL A 1 268 ? -11.460 -2.384 -35.374 1.00 33.19 268 VAL A C 1
ATOM 2003 O O . VAL A 1 268 ? -11.861 -1.230 -35.498 1.00 33.19 268 VAL A O 1
ATOM 2006 N N . GLY A 1 269 ? -12.276 -3.437 -35.443 1.00 29.75 269 GLY A N 1
ATOM 2007 C CA . GLY A 1 269 ? -13.725 -3.354 -35.258 1.00 29.75 269 GLY A CA 1
ATOM 2008 C C . GLY A 1 269 ? -14.044 -3.451 -33.767 1.00 29.75 269 GLY A C 1
ATOM 2009 O O . GLY A 1 269 ? -13.749 -4.467 -33.143 1.00 29.75 269 GLY A O 1
ATOM 2010 N N . GLY A 1 270 ? -14.596 -2.384 -33.189 1.00 31.86 270 GLY A N 1
ATOM 2011 C CA . GLY A 1 270 ? -15.082 -2.375 -31.807 1.00 31.86 270 GLY A CA 1
ATOM 2012 C C . GLY A 1 270 ? -16.438 -3.088 -31.671 1.00 31.86 270 GLY A C 1
ATOM 2013 O O . GLY A 1 270 ? -17.202 -3.121 -32.638 1.00 31.86 270 GLY A O 1
ATOM 2014 N N . PRO A 1 271 ? -16.773 -3.648 -30.494 1.00 37.62 271 PRO A N 1
ATOM 2015 C CA . PRO A 1 271 ? -18.076 -4.250 -30.253 1.00 37.62 271 PRO A CA 1
ATOM 2016 C C . PRO A 1 271 ? -19.057 -3.225 -29.658 1.00 37.62 271 PRO A C 1
ATOM 2018 O O . PRO A 1 271 ? -18.761 -2.570 -28.663 1.00 37.62 271 PRO A O 1
ATOM 2021 N N . GLY A 1 272 ? -20.252 -3.123 -30.240 1.00 31.44 272 GLY A N 1
ATOM 2022 C CA . GLY A 1 272 ? -21.398 -2.388 -29.686 1.00 31.44 272 GLY A CA 1
ATOM 2023 C C . GLY A 1 272 ? -22.334 -1.922 -30.807 1.00 31.44 272 GLY A C 1
ATOM 2024 O O . GLY A 1 272 ? -21.877 -1.327 -31.767 1.00 31.44 272 GLY A O 1
ATOM 2025 N N . GLY A 1 273 ? -23.637 -2.173 -30.815 1.00 32.31 273 GLY A N 1
ATOM 2026 C CA . GLY A 1 273 ? -24.503 -2.827 -29.851 1.00 32.31 273 GLY A CA 1
ATOM 2027 C C . GLY A 1 273 ? -25.817 -3.225 -30.530 1.00 32.31 273 GLY A C 1
ATOM 2028 O O . GLY A 1 273 ? -26.120 -2.817 -31.650 1.00 32.31 273 GLY A O 1
ATOM 2029 N N . ARG A 1 274 ? -26.588 -4.065 -29.840 1.00 37.69 274 ARG A N 1
ATOM 2030 C CA . ARG A 1 274 ? -27.975 -4.367 -30.192 1.00 37.69 274 ARG A CA 1
ATOM 2031 C C . ARG A 1 274 ? -28.841 -3.163 -29.811 1.00 37.69 274 ARG A C 1
ATOM 2033 O O . ARG A 1 274 ? -28.756 -2.690 -28.683 1.00 37.69 274 ARG A O 1
ATOM 2040 N N . GLY A 1 275 ? -29.692 -2.728 -30.730 1.00 34.44 275 GLY A N 1
ATOM 2041 C CA . GLY A 1 275 ? -30.769 -1.762 -30.526 1.00 34.44 275 GLY A CA 1
ATOM 2042 C C . GLY A 1 275 ? -31.888 -2.102 -31.507 1.00 34.44 275 GLY A C 1
ATOM 2043 O O . GLY A 1 275 ? -31.615 -2.368 -32.674 1.00 34.44 275 GLY A O 1
ATOM 2044 N N . GLY A 1 276 ? -33.109 -2.221 -30.987 1.00 34.12 276 GLY A N 1
ATOM 2045 C CA . GLY A 1 276 ? -34.296 -2.729 -31.675 1.00 34.12 276 GLY A CA 1
ATOM 2046 C C . GLY A 1 276 ? -34.832 -1.799 -32.763 1.00 34.12 276 GLY A C 1
ATOM 2047 O O . GLY A 1 276 ? -34.424 -0.646 -32.877 1.00 34.12 276 GLY A O 1
ATOM 2048 N N . GLY A 1 277 ? -35.733 -2.345 -33.578 1.00 36.38 277 GLY A N 1
ATOM 2049 C CA . GLY A 1 277 ? -36.223 -1.706 -34.793 1.00 36.38 277 GLY A CA 1
ATOM 2050 C C . GLY A 1 277 ? -37.353 -0.695 -34.630 1.00 36.38 277 GLY A C 1
ATOM 2051 O O . GLY A 1 277 ? -37.894 -0.499 -33.547 1.00 36.38 277 GLY A O 1
ATOM 2052 N N . ALA A 1 278 ? -37.715 -0.112 -35.773 1.00 39.72 278 ALA A N 1
ATOM 2053 C CA . ALA A 1 278 ? -39.033 0.404 -36.132 1.00 39.72 278 ALA A CA 1
ATOM 2054 C C . ALA A 1 278 ? -39.026 0.817 -37.620 1.00 39.72 278 ALA A C 1
ATOM 2056 O O . ALA A 1 278 ? -38.098 1.495 -38.055 1.00 39.72 278 ALA A O 1
ATOM 2057 N N . GLY A 1 279 ? -40.093 0.471 -38.349 1.00 39.06 279 GLY A N 1
ATOM 2058 C CA . GLY A 1 279 ? -40.566 1.201 -39.534 1.00 39.06 279 GLY A CA 1
ATOM 2059 C C . GLY A 1 279 ? -40.169 0.647 -40.907 1.00 39.06 279 GLY A C 1
ATOM 2060 O O . GLY A 1 279 ? -39.013 0.759 -41.306 1.00 39.06 279 GLY A O 1
ATOM 2061 N N . GLY A 1 280 ? -41.166 0.147 -41.648 1.00 36.00 280 GLY A N 1
ATOM 2062 C CA . GLY A 1 280 ? -41.086 -0.201 -43.071 1.00 36.00 280 GLY A CA 1
ATOM 2063 C C . GLY A 1 280 ? -41.890 -1.438 -43.416 1.00 36.00 280 GLY A C 1
ATOM 2064 O O . GLY A 1 280 ? -41.251 -2.503 -43.525 1.00 36.00 280 GLY A O 1
#

Mean predicted aligned error: 11.78 Å